Protein AF-A0AAD9G096-F1 (afdb_monomer_lite)

pLDDT: mean 75.43, std 20.78, range [30.42, 97.12]

Secondary structure (DSSP, 8-state):
---HHHHHHHHHHHHHHHHHHHHHHHHHT-------PPP---------------------------------------HHHHHHHHHHHHHHHHHHHHHHHHHHHHHHHHHHHHHHHHHHHHHHHHHHHHHHHHHHHHHHHHHHHHHHHHHHHT-S-HHHHHHHHHHH-TTSS-------SS-TTSHHHHHHHHHHHS-----S--

Foldseek 3Di:
DPDVVVVVVVVVVVVVVVVVVVVVCVVVVPDPDCPPDDDDDDDDDDDDDDDDDDDDDDDDDDDDDDDPPPPPPPPPQDPVNVVVVVVVVVVVVVVVVVVVVVVVVVVVVVVVVVVVVVVVCVVVVVVVVVVVVVVVVVVVVVVVVVVLVVVLVPDPDNVVSLVSCVVPDVVSPDDPDDDPPDDPPDPVNVVVVVVVVPPPPDDPDD

Sequence (206 aa):
MVCERHGDATRRRGELMRERMQVLAVRTGYPEVFSRSRSSRASAVTSTSVVVASEQVGASGSGTSSRDSSYPHHHRRTSEEIAAFSRQCEQRVALAKEKEIQALRRAEALQQERQARSQLAGEAAPAEAVQRLRERREKRRQAAEAELEALVDQQESSLDAMNIARMLSPRFQERLQFAPAVAKYSAEDERVKQLLSTTRIGSYYQ

Structure (m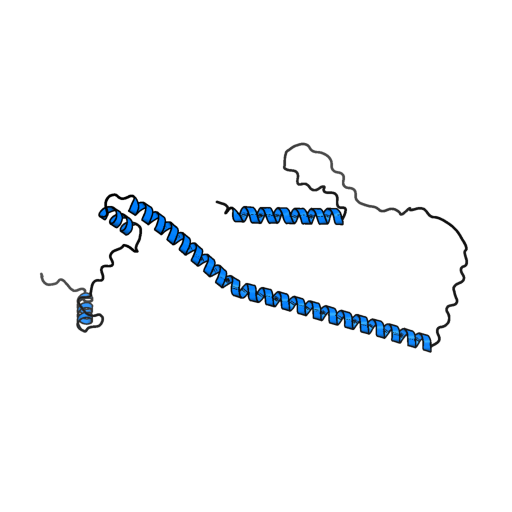mCIF, N/CA/C/O backbone):
data_AF-A0AAD9G096-F1
#
_entry.id   AF-A0AAD9G096-F1
#
loop_
_atom_site.group_PDB
_atom_site.id
_atom_site.type_symbol
_atom_site.label_atom_id
_atom_site.label_alt_id
_atom_site.label_comp_id
_atom_site.label_asym_id
_atom_site.label_entity_id
_atom_site.label_seq_id
_atom_site.pdbx_PDB_ins_code
_atom_site.Cartn_x
_atom_site.Cartn_y
_atom_site.Cartn_z
_atom_site.occupancy
_atom_site.B_iso_or_equiv
_atom_site.auth_seq_id
_atom_site.auth_comp_id
_atom_site.auth_asym_id
_atom_site.auth_atom_id
_atom_site.pdbx_PDB_model_num
ATOM 1 N N . MET A 1 1 ? 4.937 15.692 13.414 1.00 45.28 1 MET A N 1
ATOM 2 C CA . MET A 1 1 ? 6.054 14.771 13.714 1.00 45.28 1 MET A CA 1
ATOM 3 C C . MET A 1 1 ? 6.628 14.255 12.402 1.00 45.28 1 MET A C 1
ATOM 5 O O . MET A 1 1 ? 5.954 13.501 11.708 1.00 45.28 1 MET A O 1
ATOM 9 N N . VAL A 1 2 ? 7.809 14.734 12.005 1.00 45.50 2 VAL A N 1
ATOM 10 C CA . VAL A 1 2 ? 8.512 14.235 10.812 1.00 45.50 2 VAL A CA 1
ATOM 11 C C . VAL A 1 2 ? 9.053 12.853 11.170 1.00 45.50 2 VAL A C 1
ATOM 13 O O . VAL A 1 2 ? 9.809 12.720 12.122 1.00 45.50 2 VAL A O 1
ATOM 16 N N . CYS A 1 3 ? 8.589 11.819 10.471 1.00 49.78 3 CYS A N 1
ATOM 17 C CA . CYS A 1 3 ? 8.980 10.434 10.719 1.00 49.78 3 CYS A CA 1
ATOM 18 C C . CYS A 1 3 ? 10.508 10.318 10.562 1.00 49.78 3 CYS A C 1
ATOM 20 O O . CYS A 1 3 ? 11.014 10.644 9.490 1.00 49.78 3 CYS A O 1
ATOM 22 N N . GLU A 1 4 ? 11.235 9.892 11.600 1.00 59.25 4 GLU A N 1
ATOM 23 C CA . GLU A 1 4 ? 12.712 9.917 11.677 1.00 59.25 4 GLU A CA 1
ATOM 24 C C . GLU A 1 4 ? 13.395 9.299 10.441 1.00 59.25 4 GLU A C 1
ATOM 26 O O . GLU A 1 4 ? 14.354 9.852 9.906 1.00 59.25 4 GLU A O 1
ATOM 31 N N . ARG A 1 5 ? 12.788 8.257 9.856 1.00 62.41 5 ARG A N 1
ATOM 32 C CA . ARG A 1 5 ? 13.266 7.603 8.621 1.00 62.41 5 ARG A CA 1
ATOM 33 C C . ARG A 1 5 ? 13.263 8.508 7.381 1.00 62.41 5 ARG A C 1
ATOM 35 O O . ARG A 1 5 ? 14.048 8.299 6.460 1.00 62.41 5 ARG A O 1
ATOM 42 N N . HIS A 1 6 ? 12.372 9.498 7.323 1.00 68.44 6 HIS A N 1
ATOM 43 C CA . HIS A 1 6 ? 12.320 10.469 6.227 1.00 68.44 6 HIS A CA 1
ATOM 44 C C . HIS A 1 6 ? 13.449 11.504 6.345 1.00 68.44 6 HIS A C 1
ATOM 46 O O . HIS A 1 6 ? 14.005 11.929 5.331 1.00 68.44 6 HIS A O 1
ATOM 52 N N . GLY A 1 7 ? 13.844 11.854 7.575 1.00 76.19 7 GLY A N 1
ATOM 53 C CA . GLY A 1 7 ? 15.007 12.703 7.834 1.00 76.19 7 GLY A CA 1
ATOM 54 C C . GLY A 1 7 ? 16.301 12.056 7.341 1.00 76.19 7 GLY A C 1
ATOM 55 O O . GLY A 1 7 ? 17.070 12.689 6.617 1.00 76.19 7 GLY A O 1
ATOM 56 N N . ASP A 1 8 ? 16.479 10.768 7.628 1.00 76.38 8 ASP A N 1
ATOM 57 C CA . ASP A 1 8 ? 17.669 10.011 7.227 1.00 76.38 8 ASP A CA 1
ATOM 58 C C . ASP A 1 8 ? 17.775 9.831 5.711 1.00 76.38 8 ASP A C 1
ATOM 60 O O . ASP A 1 8 ? 18.844 10.019 5.131 1.00 76.38 8 ASP A O 1
ATOM 64 N N . ALA A 1 9 ? 16.659 9.536 5.036 1.00 78.81 9 ALA A N 1
ATOM 65 C CA . ALA A 1 9 ? 16.632 9.437 3.576 1.00 78.81 9 ALA A CA 1
ATOM 66 C C . ALA A 1 9 ? 16.999 10.771 2.903 1.00 78.81 9 ALA A C 1
ATOM 68 O O . ALA A 1 9 ? 17.713 10.801 1.897 1.00 78.81 9 ALA A O 1
ATOM 69 N N . THR A 1 10 ? 16.550 11.887 3.481 1.00 81.00 10 THR A N 1
ATOM 70 C CA . THR A 1 10 ? 16.840 13.229 2.963 1.00 81.00 10 THR A CA 1
ATOM 71 C C . THR A 1 10 ? 18.303 13.617 3.202 1.00 81.00 10 THR A C 1
ATOM 73 O O . THR A 1 10 ? 18.933 14.188 2.310 1.00 81.00 10 THR A O 1
ATOM 76 N N . ARG A 1 11 ? 18.874 13.244 4.358 1.00 83.56 11 ARG A N 1
ATOM 77 C CA . ARG A 1 11 ? 20.302 13.432 4.672 1.00 83.56 11 ARG A CA 1
ATOM 78 C C . ARG A 1 11 ? 21.205 12.641 3.729 1.00 83.56 11 ARG A C 1
ATOM 80 O O . ARG A 1 11 ? 22.042 13.252 3.069 1.00 83.56 11 ARG A O 1
ATOM 87 N N . ARG A 1 12 ? 20.945 11.340 3.553 1.00 83.56 12 ARG A N 1
ATOM 88 C CA . ARG A 1 12 ? 21.706 10.476 2.628 1.00 83.56 12 ARG A CA 1
ATOM 89 C C . ARG A 1 12 ? 21.668 10.998 1.194 1.00 83.56 12 ARG A C 1
ATOM 91 O O . ARG A 1 12 ? 22.685 11.031 0.512 1.00 83.56 12 ARG A O 1
ATOM 98 N N . ARG A 1 13 ? 20.505 11.473 0.734 1.00 88.50 13 ARG A N 1
ATOM 99 C CA . ARG A 1 13 ? 20.376 12.100 -0.591 1.00 88.50 13 ARG A CA 1
ATOM 100 C C . ARG A 1 13 ? 21.206 13.385 -0.702 1.00 88.50 13 ARG A C 1
ATOM 102 O O . ARG A 1 13 ? 21.807 13.625 -1.744 1.00 88.50 13 ARG A O 1
ATOM 109 N N . GLY A 1 14 ? 21.235 14.208 0.345 1.00 89.50 14 GLY A N 1
ATOM 110 C CA . GLY A 1 14 ? 22.032 15.436 0.383 1.00 89.50 14 GLY A CA 1
ATOM 111 C C . GLY A 1 14 ? 23.543 15.187 0.433 1.00 89.50 14 GLY A C 1
ATOM 112 O O . GLY A 1 14 ? 24.310 15.953 -0.144 1.00 89.50 14 GLY A O 1
ATOM 113 N N . GLU A 1 15 ? 23.984 14.123 1.098 1.00 89.31 15 GLU A N 1
ATOM 114 C CA . GLU A 1 15 ? 25.385 13.676 1.120 1.00 89.31 15 GLU A CA 1
ATOM 115 C C . GLU A 1 15 ? 25.822 13.169 -0.258 1.00 89.31 15 GLU A C 1
ATOM 117 O O . GLU A 1 15 ? 26.776 13.691 -0.827 1.00 89.31 15 GLU A O 1
ATOM 122 N N . LEU A 1 16 ? 25.033 12.287 -0.871 1.00 90.38 16 LEU A N 1
ATOM 123 C CA . LEU A 1 16 ? 25.338 11.693 -2.177 1.00 90.38 16 LEU A CA 1
ATOM 124 C C . LEU A 1 16 ? 25.388 12.741 -3.308 1.00 90.38 16 LEU A C 1
ATOM 126 O O . LEU A 1 16 ? 26.213 12.663 -4.220 1.00 90.38 16 LEU A O 1
ATOM 130 N N . MET A 1 17 ? 24.529 13.765 -3.245 1.00 87.62 17 MET A N 1
ATOM 131 C CA . MET A 1 17 ? 24.570 14.883 -4.198 1.00 87.62 17 MET A CA 1
ATOM 132 C C . MET A 1 17 ? 25.794 15.782 -3.990 1.00 87.62 17 MET A C 1
ATOM 134 O O . MET A 1 17 ? 26.346 16.272 -4.974 1.00 87.62 17 MET A O 1
ATOM 138 N N . ARG A 1 18 ? 26.244 15.974 -2.743 1.00 86.88 18 ARG A N 1
ATOM 139 C CA . ARG A 1 18 ? 27.469 16.732 -2.443 1.00 86.88 18 ARG A CA 1
ATOM 140 C C . ARG A 1 18 ? 28.714 16.006 -2.937 1.00 86.88 18 ARG A C 1
ATOM 142 O O . ARG A 1 18 ? 29.525 16.627 -3.611 1.00 86.88 18 ARG A O 1
ATOM 149 N N . GLU A 1 19 ? 28.819 14.703 -2.699 1.00 86.12 19 GLU A N 1
ATOM 150 C CA . GLU A 1 19 ? 29.931 13.888 -3.205 1.00 86.12 19 GLU A CA 1
ATOM 151 C C . GLU A 1 19 ? 30.003 13.918 -4.736 1.00 86.12 19 GLU A C 1
ATOM 153 O O . GLU A 1 19 ? 31.060 14.170 -5.313 1.00 86.12 19 GLU A O 1
ATOM 158 N N . ARG A 1 20 ? 28.863 13.754 -5.423 1.00 85.81 20 ARG A N 1
ATOM 159 C CA . ARG A 1 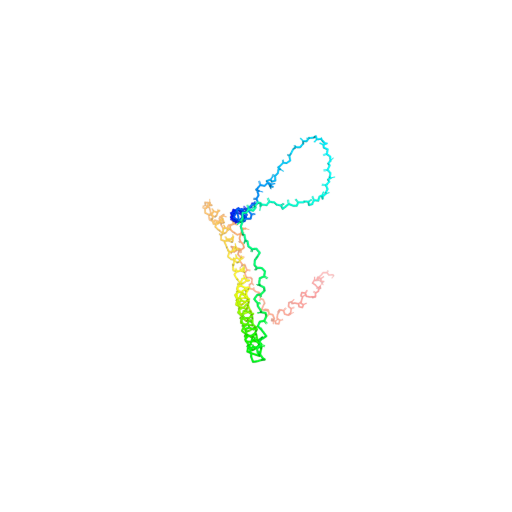20 ? 28.806 13.872 -6.890 1.00 85.81 20 ARG A CA 1
ATOM 160 C C . ARG A 1 20 ? 29.242 15.243 -7.388 1.00 85.81 20 ARG A C 1
ATOM 162 O O . ARG A 1 20 ? 29.937 15.327 -8.396 1.00 85.81 20 ARG A O 1
ATOM 169 N N . MET A 1 21 ? 28.821 16.302 -6.706 1.00 84.69 21 MET A N 1
ATOM 170 C CA . MET A 1 21 ? 29.181 17.667 -7.069 1.00 84.69 21 MET A CA 1
ATOM 171 C C . MET A 1 21 ? 30.679 17.923 -6.871 1.00 84.69 21 MET A C 1
ATOM 173 O O . MET A 1 21 ? 31.295 18.521 -7.744 1.00 84.69 21 MET A O 1
ATOM 177 N N . GLN A 1 22 ? 31.281 17.395 -5.802 1.00 82.06 22 GLN A N 1
ATOM 178 C CA . GLN A 1 22 ? 32.728 17.469 -5.574 1.00 82.06 22 GLN A CA 1
ATOM 179 C C . GLN A 1 22 ? 33.514 16.710 -6.647 1.00 82.06 22 GLN A C 1
ATOM 181 O O . GLN A 1 22 ? 34.467 17.246 -7.205 1.00 82.06 22 GLN A O 1
ATOM 186 N N . VAL A 1 23 ? 33.085 15.497 -7.008 1.00 83.44 23 VAL A N 1
ATOM 187 C CA . VAL A 1 23 ? 33.724 14.714 -8.082 1.00 83.44 23 VAL A CA 1
ATOM 188 C C . VAL A 1 23 ? 33.633 15.437 -9.427 1.00 83.44 23 VAL A C 1
ATOM 190 O O . VAL A 1 23 ? 34.596 15.447 -10.193 1.00 83.44 23 VAL A O 1
ATOM 193 N N . LEU A 1 24 ? 32.491 16.065 -9.717 1.00 80.56 24 LEU A N 1
ATOM 194 C CA . LEU A 1 24 ? 32.326 16.881 -10.917 1.00 80.56 24 LEU A CA 1
ATOM 195 C C . LEU A 1 24 ? 33.231 18.115 -10.883 1.00 80.56 24 LEU A C 1
ATOM 197 O O . LEU A 1 24 ? 33.929 18.345 -11.862 1.00 80.56 24 LEU A O 1
ATOM 201 N N . ALA A 1 25 ? 33.289 18.841 -9.765 1.00 77.69 25 ALA A N 1
ATOM 202 C CA . ALA A 1 25 ? 34.128 20.028 -9.612 1.00 77.69 25 ALA A CA 1
ATOM 203 C C . ALA A 1 25 ? 35.622 19.718 -9.807 1.00 77.69 25 ALA A C 1
ATOM 205 O O . ALA A 1 25 ? 36.300 20.419 -10.558 1.00 77.69 25 ALA A O 1
ATOM 206 N N . VAL A 1 26 ? 36.110 18.618 -9.217 1.00 79.56 26 VAL A N 1
ATOM 207 C CA . VAL A 1 26 ? 37.489 18.132 -9.401 1.00 79.56 26 VAL A CA 1
ATOM 208 C C . VAL A 1 26 ? 37.747 17.751 -10.861 1.00 79.56 26 VAL A C 1
ATOM 210 O O . VAL A 1 26 ? 38.798 18.071 -11.408 1.00 79.56 26 VAL A O 1
ATOM 213 N N . ARG A 1 27 ? 36.781 17.100 -11.522 1.00 78.56 27 ARG A N 1
ATOM 214 C CA . ARG A 1 27 ? 36.917 16.661 -12.918 1.00 78.56 27 ARG A CA 1
ATOM 215 C C . ARG A 1 27 ? 36.866 17.813 -13.923 1.00 78.56 27 ARG A C 1
ATOM 217 O O . ARG A 1 27 ? 37.494 17.716 -14.972 1.00 78.56 27 ARG A O 1
ATOM 224 N N . THR A 1 28 ? 36.100 18.864 -13.644 1.00 77.69 28 THR A N 1
ATOM 225 C CA . THR A 1 28 ? 35.901 19.990 -14.569 1.00 77.69 28 THR A CA 1
ATOM 226 C C . THR A 1 28 ? 36.762 21.207 -14.237 1.00 77.69 28 THR A C 1
ATOM 228 O O . THR A 1 28 ? 36.655 22.208 -14.938 1.00 77.69 28 THR A O 1
ATOM 231 N N . GLY A 1 29 ? 37.584 21.152 -13.180 1.00 65.81 29 GLY A N 1
ATOM 232 C CA . GLY A 1 29 ? 38.449 22.262 -12.761 1.00 65.81 29 GLY A CA 1
ATOM 233 C C . GLY A 1 29 ? 37.681 23.526 -12.357 1.00 65.81 29 GLY A C 1
ATOM 234 O O . GLY A 1 29 ? 38.220 24.625 -12.451 1.00 65.81 29 GLY A O 1
ATOM 235 N N . TYR A 1 30 ? 36.413 23.388 -11.952 1.00 59.06 30 TYR A N 1
ATOM 236 C CA . TYR A 1 30 ? 35.565 24.524 -11.586 1.00 59.06 30 TYR A CA 1
ATOM 237 C C . TYR A 1 30 ? 35.864 24.938 -10.137 1.00 59.06 30 TYR A C 1
ATOM 239 O O . TYR A 1 30 ? 35.715 24.102 -9.243 1.00 59.06 30 TYR A O 1
ATOM 247 N N . PRO A 1 31 ? 36.255 26.194 -9.860 1.00 57.53 31 PRO A N 1
ATOM 248 C CA . PRO A 1 31 ? 36.458 26.643 -8.490 1.00 57.53 31 PRO A CA 1
ATOM 249 C C . PRO A 1 31 ? 35.106 26.739 -7.764 1.00 57.53 31 PRO A C 1
ATOM 251 O O . PRO A 1 31 ? 34.150 27.325 -8.278 1.00 57.53 31 PRO A O 1
ATOM 254 N N . GLU A 1 32 ? 35.022 26.150 -6.566 1.00 57.38 32 GLU A N 1
ATOM 255 C CA . GLU A 1 32 ? 33.897 26.317 -5.639 1.00 57.38 32 GLU A CA 1
ATOM 256 C C . GLU A 1 32 ? 33.767 27.795 -5.243 1.00 57.38 32 GLU A C 1
ATOM 258 O O . GLU A 1 32 ? 34.366 28.255 -4.275 1.00 57.38 32 GLU A O 1
ATOM 263 N N . VAL A 1 33 ? 32.983 28.570 -5.990 1.00 46.47 33 VAL A N 1
ATOM 264 C CA . VAL A 1 33 ? 32.656 29.948 -5.596 1.00 46.47 33 VAL A CA 1
ATOM 265 C C . VAL A 1 33 ? 31.179 30.249 -5.803 1.00 46.47 33 VAL A C 1
ATOM 267 O O . VAL A 1 33 ? 30.817 31.294 -6.314 1.00 46.47 33 VAL A O 1
ATOM 270 N N . PHE A 1 34 ? 30.294 29.341 -5.390 1.00 46.78 34 PHE A N 1
ATOM 271 C CA . PHE A 1 34 ? 28.887 29.687 -5.148 1.00 46.78 34 PHE A CA 1
ATOM 272 C C . PHE A 1 34 ? 28.349 28.970 -3.909 1.00 46.78 34 PHE A C 1
ATOM 274 O O . PHE A 1 34 ? 27.281 28.355 -3.905 1.00 46.78 34 PHE A O 1
ATOM 281 N N . SER A 1 35 ? 29.089 29.091 -2.810 1.00 44.53 35 SER A N 1
ATOM 282 C CA . SER A 1 35 ? 28.543 28.908 -1.469 1.00 44.53 35 SER A CA 1
ATOM 283 C C . SER A 1 35 ? 27.512 30.012 -1.232 1.00 44.53 35 SER A C 1
ATOM 285 O O . SER A 1 35 ? 27.854 31.187 -1.137 1.00 44.53 35 SER A O 1
ATOM 287 N N . ARG A 1 36 ? 26.227 29.647 -1.190 1.00 42.53 36 ARG A N 1
ATOM 288 C CA . ARG A 1 36 ? 25.111 30.552 -0.879 1.00 42.53 36 ARG A CA 1
ATOM 289 C C . ARG A 1 36 ? 25.383 31.338 0.412 1.00 42.53 36 ARG A C 1
ATOM 291 O O . ARG A 1 36 ? 25.314 30.770 1.501 1.00 42.53 36 ARG A O 1
ATOM 298 N N . SER A 1 37 ? 25.594 32.646 0.294 1.00 37.53 37 SER A N 1
ATOM 299 C CA . SER A 1 37 ? 25.584 33.570 1.430 1.00 37.53 37 SER A CA 1
ATOM 300 C C . SER A 1 37 ? 24.176 33.687 2.019 1.00 37.53 37 SER A C 1
ATOM 302 O O . SER A 1 37 ? 23.210 34.015 1.327 1.00 37.53 37 SER A O 1
ATOM 304 N N . ARG A 1 38 ? 24.064 33.424 3.325 1.00 43.97 38 ARG A N 1
ATOM 305 C CA . ARG A 1 38 ? 22.932 33.847 4.160 1.00 43.97 38 ARG A CA 1
ATOM 306 C C . ARG A 1 38 ? 22.938 35.379 4.280 1.00 43.97 38 ARG A C 1
ATOM 308 O O . ARG A 1 38 ? 23.989 35.991 4.406 1.00 43.97 38 ARG A O 1
ATOM 315 N N . SER A 1 39 ? 21.743 35.960 4.240 1.00 43.91 39 SER A N 1
ATOM 316 C CA . SER A 1 39 ? 21.435 37.395 4.297 1.00 43.91 39 SER A CA 1
ATOM 317 C C . SER A 1 39 ? 21.952 38.121 5.552 1.00 43.91 39 SER A C 1
ATOM 319 O O . SER A 1 39 ? 21.634 37.691 6.659 1.00 43.91 39 SER A O 1
ATOM 321 N N . SER A 1 40 ? 22.617 39.275 5.366 1.00 38.06 40 SER A N 1
ATOM 322 C CA . SER A 1 40 ? 22.453 40.480 6.205 1.00 38.06 40 SER A CA 1
ATOM 323 C C . SER A 1 40 ? 23.082 41.740 5.568 1.00 38.06 40 SER A C 1
ATOM 325 O O . SER A 1 40 ? 24.296 41.861 5.494 1.00 38.06 40 SER A O 1
ATOM 327 N N . ARG A 1 41 ? 22.211 42.665 5.134 1.00 39.88 41 ARG A N 1
ATOM 328 C CA . ARG A 1 41 ? 22.241 44.141 5.280 1.00 39.88 41 ARG A CA 1
ATOM 329 C C . ARG A 1 41 ? 23.574 44.920 5.099 1.00 39.88 41 ARG A C 1
ATOM 331 O O . ARG A 1 41 ? 24.435 44.867 5.963 1.00 39.88 41 ARG A O 1
ATOM 338 N N . ALA A 1 42 ? 23.558 45.811 4.093 1.00 35.38 42 ALA A N 1
ATOM 339 C CA . ALA A 1 42 ? 24.062 47.202 4.060 1.00 35.38 42 ALA A CA 1
ATOM 340 C C . ALA A 1 42 ? 25.092 47.564 2.963 1.00 35.38 42 ALA A C 1
ATOM 342 O O . ALA A 1 42 ? 26.156 46.971 2.846 1.00 35.38 42 ALA A O 1
ATOM 343 N N . SER A 1 43 ? 24.741 48.666 2.290 1.00 33.50 43 SER A N 1
ATOM 344 C CA . SER A 1 43 ? 25.559 49.625 1.537 1.00 33.50 43 SER A CA 1
ATOM 345 C C . SER A 1 43 ? 25.833 49.372 0.053 1.00 33.50 43 SER A C 1
ATOM 347 O O . SER A 1 43 ? 26.189 48.294 -0.401 1.00 33.50 43 SER A O 1
ATOM 349 N N . ALA A 1 44 ? 25.554 50.445 -0.682 1.00 37.66 44 ALA A N 1
ATOM 350 C CA . ALA A 1 44 ? 25.393 50.566 -2.114 1.00 37.66 44 ALA A CA 1
ATOM 351 C C . ALA A 1 44 ? 26.709 50.871 -2.853 1.00 37.66 44 ALA A C 1
ATOM 353 O O . ALA A 1 44 ? 27.714 51.194 -2.224 1.00 37.66 44 ALA A O 1
ATOM 354 N N . VAL A 1 45 ? 26.577 50.933 -4.190 1.00 36.53 45 VAL A N 1
ATOM 355 C CA . VAL A 1 45 ? 27.478 51.576 -5.176 1.00 36.53 45 VAL A CA 1
ATOM 356 C C . VAL A 1 45 ? 28.653 50.657 -5.586 1.00 36.53 45 VAL A C 1
ATOM 358 O O . VAL A 1 45 ? 29.346 50.130 -4.734 1.00 36.53 45 VAL A O 1
ATOM 361 N N . THR A 1 46 ? 28.921 50.311 -6.852 1.00 33.88 46 THR A N 1
ATOM 362 C CA . THR A 1 46 ? 28.644 50.951 -8.152 1.00 33.88 46 THR A CA 1
ATOM 363 C C . THR A 1 46 ? 28.583 49.894 -9.261 1.00 33.88 46 THR A C 1
ATOM 365 O O . THR A 1 46 ? 29.310 48.904 -9.234 1.00 33.88 46 THR A O 1
ATOM 368 N N . SER A 1 47 ? 27.760 50.163 -10.268 1.00 42.91 47 SER A N 1
ATOM 369 C CA . SER A 1 47 ? 27.682 49.472 -11.554 1.00 42.91 47 SER A CA 1
ATOM 370 C C . SER A 1 47 ? 28.900 49.759 -12.437 1.00 42.91 47 SER A C 1
ATOM 372 O O . SER A 1 47 ? 29.238 50.925 -12.599 1.00 42.91 47 SER A O 1
ATOM 374 N N . THR A 1 48 ? 29.438 48.749 -13.125 1.00 33.88 48 THR A N 1
ATOM 375 C CA . THR A 1 48 ? 29.986 48.896 -14.487 1.00 33.88 48 THR A CA 1
ATOM 376 C C . THR A 1 48 ? 29.893 47.566 -15.236 1.00 33.88 48 THR A C 1
ATOM 378 O O . THR A 1 48 ? 30.517 46.567 -14.894 1.00 33.88 48 THR A O 1
ATOM 381 N N . SER A 1 49 ? 29.069 47.559 -16.279 1.00 42.72 49 SER A N 1
ATOM 382 C CA . SER A 1 49 ? 29.035 46.546 -17.328 1.00 42.72 49 SER A CA 1
ATOM 383 C C . SER A 1 49 ? 29.943 46.991 -18.470 1.00 42.72 49 SER A C 1
ATOM 385 O O . SER A 1 49 ? 29.716 48.079 -18.996 1.00 42.72 49 SER A O 1
ATOM 387 N N . VAL A 1 50 ? 30.882 46.156 -18.916 1.00 33.28 50 VAL A N 1
ATOM 388 C CA . VAL A 1 50 ? 31.401 46.219 -20.291 1.00 33.28 50 VAL A CA 1
ATOM 389 C C . VAL A 1 50 ? 31.743 44.805 -20.761 1.00 33.28 50 VAL A C 1
ATOM 391 O O . VAL A 1 50 ? 32.313 44.006 -20.022 1.00 33.28 50 VAL A O 1
ATOM 394 N N . VAL A 1 51 ? 31.323 44.505 -21.985 1.00 35.78 51 VAL A N 1
ATOM 395 C CA . VAL A 1 51 ? 31.456 43.237 -22.707 1.00 35.78 51 VAL A CA 1
ATOM 396 C C . VAL A 1 51 ? 32.519 43.412 -23.808 1.00 35.78 51 VAL A C 1
ATOM 398 O O . VAL A 1 51 ? 32.625 44.509 -24.349 1.00 35.78 51 VAL A O 1
ATOM 401 N N . VAL A 1 52 ? 33.150 42.299 -24.227 1.00 32.12 52 VAL A N 1
ATOM 402 C CA . VAL A 1 52 ? 33.908 42.083 -25.495 1.00 32.12 52 VAL A CA 1
ATOM 403 C C . VAL A 1 52 ? 35.311 42.745 -25.482 1.00 32.12 52 VAL A C 1
ATOM 405 O O . VAL A 1 52 ? 35.465 43.817 -24.926 1.00 32.12 52 VAL A O 1
ATOM 408 N N . ALA A 1 53 ? 36.422 42.194 -25.988 1.00 31.50 53 ALA A N 1
ATOM 409 C CA . 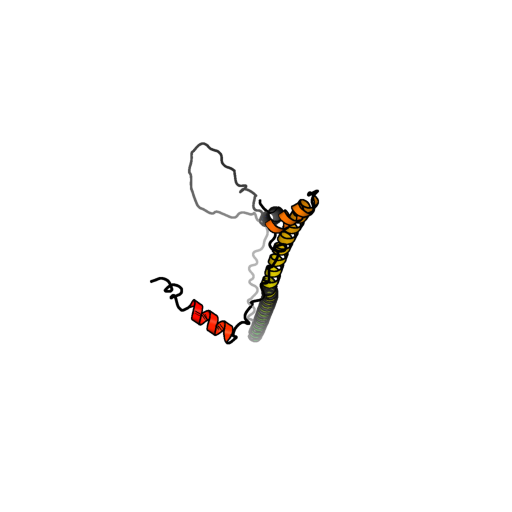ALA A 1 53 ? 36.686 41.258 -27.082 1.00 31.50 53 ALA A CA 1
ATOM 410 C C . ALA A 1 53 ? 38.025 40.506 -26.893 1.00 31.50 53 ALA A C 1
ATOM 412 O O . ALA A 1 53 ? 38.861 40.909 -26.092 1.00 31.50 53 ALA A O 1
ATOM 413 N N . SER A 1 54 ? 38.189 39.453 -27.699 1.00 39.69 54 SER A N 1
ATOM 414 C CA . SER A 1 54 ? 39.398 38.729 -28.126 1.00 39.69 54 SER A CA 1
ATOM 415 C C . SER A 1 54 ? 40.758 39.432 -28.000 1.00 39.69 54 SER A C 1
ATOM 417 O O . SER A 1 54 ? 40.846 40.607 -28.316 1.00 39.69 54 SER A O 1
ATOM 419 N N . GLU A 1 55 ? 41.829 38.657 -27.759 1.00 30.42 55 GLU A N 1
ATOM 420 C CA . GLU A 1 55 ? 42.989 38.540 -28.671 1.00 30.42 55 GLU A CA 1
ATOM 421 C C . GLU A 1 55 ? 44.024 37.481 -28.211 1.00 30.42 55 GLU A C 1
ATOM 423 O O . GLU A 1 55 ? 44.368 37.399 -27.039 1.00 30.42 55 GLU A O 1
ATOM 428 N N . GLN A 1 56 ? 44.475 36.680 -29.194 1.00 36.88 56 GLN A N 1
ATOM 429 C CA . GLN A 1 56 ? 45.833 36.142 -29.445 1.00 36.88 56 GLN A CA 1
ATOM 430 C C . GLN A 1 56 ? 46.551 35.376 -28.308 1.00 36.88 56 GLN A C 1
ATOM 432 O O . GLN A 1 56 ? 46.911 35.915 -27.273 1.00 36.88 56 GLN A O 1
ATOM 437 N N . VAL A 1 57 ? 46.712 34.049 -28.402 1.00 37.97 57 VAL A N 1
ATOM 438 C CA . VAL A 1 57 ? 47.763 33.316 -29.155 1.00 37.97 57 VAL A CA 1
ATOM 439 C C . VAL A 1 57 ? 49.180 33.831 -28.880 1.00 37.97 57 VAL A C 1
ATOM 441 O O . VAL A 1 57 ? 49.568 34.891 -29.352 1.00 37.97 57 VAL A O 1
ATOM 444 N N . GLY A 1 58 ? 49.986 32.995 -28.220 1.00 31.25 58 GLY A N 1
ATOM 445 C CA . GLY A 1 58 ? 51.434 33.166 -28.152 1.00 31.25 58 GLY A CA 1
ATOM 446 C C . GLY A 1 58 ? 52.112 32.132 -27.258 1.00 31.25 58 GLY A C 1
ATOM 447 O O . GLY A 1 58 ? 52.348 32.393 -26.086 1.00 31.25 58 GLY A O 1
ATOM 448 N N . ALA A 1 59 ? 52.461 30.969 -27.811 1.00 36.00 59 ALA A N 1
ATOM 449 C CA . ALA A 1 59 ? 53.461 30.082 -27.220 1.00 36.00 59 ALA A CA 1
ATOM 450 C C . ALA A 1 59 ? 54.523 29.760 -28.280 1.00 36.00 59 ALA A C 1
ATOM 452 O O . ALA A 1 59 ? 54.341 28.900 -29.138 1.00 36.00 59 ALA A O 1
ATOM 453 N N . SER A 1 60 ? 55.569 30.586 -28.228 1.00 38.25 60 SER A N 1
ATOM 454 C CA . SER A 1 60 ? 56.994 30.323 -28.476 1.00 38.25 60 SER A CA 1
ATOM 455 C C . SER A 1 60 ? 57.397 29.076 -29.267 1.00 38.25 60 SER A C 1
ATOM 457 O O . SER A 1 60 ? 57.150 27.940 -28.865 1.00 38.25 60 SER A O 1
ATOM 459 N N . GLY A 1 61 ? 58.150 29.333 -30.337 1.00 39.66 61 GLY A N 1
ATOM 460 C CA . GLY A 1 61 ? 58.776 28.330 -31.179 1.00 39.66 61 GLY A CA 1
ATOM 461 C C . GLY A 1 61 ? 60.118 27.779 -30.691 1.00 39.66 61 GLY A C 1
ATOM 462 O O . GLY A 1 61 ? 60.774 28.285 -29.785 1.00 39.66 61 GLY A O 1
ATOM 463 N N . SER A 1 62 ? 60.499 26.726 -31.398 1.00 37.19 62 SER A N 1
ATOM 464 C CA . SER A 1 62 ? 61.811 26.104 -31.574 1.00 37.19 62 SER A CA 1
ATOM 465 C C . SER A 1 62 ? 61.579 25.229 -32.811 1.00 37.19 62 SER A C 1
ATOM 467 O O . SER A 1 62 ? 60.645 24.438 -32.810 1.00 37.19 62 SER A O 1
ATOM 469 N N . GLY A 1 63 ? 62.209 25.374 -33.967 1.00 39.78 63 GLY A N 1
ATOM 470 C CA . GLY A 1 63 ? 63.538 25.842 -34.308 1.00 39.78 63 GLY A CA 1
ATOM 471 C C . GLY A 1 63 ? 64.028 24.849 -35.366 1.00 39.78 63 GLY A C 1
ATOM 472 O O . GLY A 1 63 ? 63.894 23.646 -35.159 1.00 39.78 63 GLY A O 1
ATOM 473 N N . THR A 1 64 ? 64.599 25.355 -36.466 1.00 36.72 64 THR A N 1
ATOM 474 C CA . THR A 1 64 ? 65.211 24.597 -37.588 1.00 36.72 64 THR A CA 1
ATOM 475 C C . THR A 1 64 ? 64.214 23.870 -38.504 1.00 36.72 64 THR A C 1
ATOM 477 O O . THR A 1 64 ? 63.170 23.422 -38.060 1.00 36.72 64 THR A O 1
ATOM 480 N N . SER A 1 65 ? 64.420 23.666 -39.796 1.00 42.41 65 SER A N 1
ATOM 481 C CA . SER A 1 65 ? 65.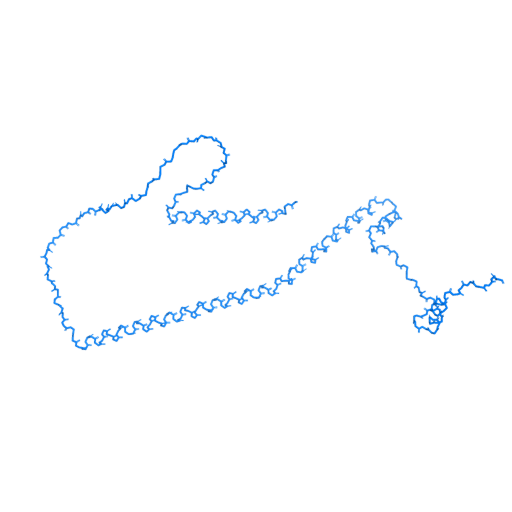257 24.223 -40.860 1.00 42.41 65 SER A CA 1
ATOM 482 C C . SER A 1 65 ? 64.773 23.508 -42.139 1.00 42.41 65 SER A C 1
ATOM 484 O O . SER A 1 65 ? 64.055 22.514 -42.077 1.00 42.41 65 SER A O 1
ATOM 486 N N . SER A 1 66 ? 65.187 23.999 -43.300 1.00 41.69 66 SER A N 1
ATOM 487 C CA . SER A 1 66 ? 64.951 23.403 -44.620 1.00 41.69 66 SER A CA 1
ATOM 488 C C . SER A 1 66 ? 63.541 23.542 -45.201 1.00 41.69 66 SER A C 1
ATOM 490 O O . SER A 1 66 ? 62.640 22.718 -45.051 1.00 41.69 66 SER A O 1
ATOM 492 N N . ARG A 1 67 ? 63.409 24.608 -45.992 1.00 52.94 67 ARG A N 1
ATOM 493 C CA . ARG A 1 67 ? 62.601 24.600 -47.206 1.00 52.94 67 ARG A CA 1
ATOM 494 C C . ARG A 1 67 ? 63.151 23.525 -48.148 1.00 52.94 67 ARG A C 1
ATOM 496 O O . ARG A 1 67 ? 63.977 23.837 -48.991 1.00 52.94 67 ARG A O 1
ATOM 503 N N . ASP A 1 68 ? 62.609 22.321 -48.058 1.00 45.06 68 ASP A N 1
ATOM 504 C CA . ASP A 1 68 ? 62.529 21.408 -49.194 1.00 45.06 68 ASP A CA 1
ATOM 505 C C . ASP A 1 68 ? 61.053 21.198 -49.511 1.00 45.06 68 ASP A C 1
ATOM 507 O O . ASP A 1 68 ? 60.420 20.207 -49.158 1.00 45.06 68 ASP A O 1
ATOM 511 N N . SER A 1 69 ? 60.486 22.198 -50.187 1.00 50.25 69 SER A N 1
ATOM 512 C CA . SER A 1 69 ? 59.205 22.090 -50.880 1.00 50.25 69 SER A CA 1
ATOM 513 C C . SER A 1 69 ? 59.384 21.208 -52.120 1.00 50.25 69 SER A C 1
ATOM 515 O O . SER A 1 69 ? 59.220 21.663 -53.250 1.00 50.25 69 SER A O 1
ATOM 517 N N . SER A 1 70 ? 59.736 19.940 -51.917 1.00 49.88 70 SER A N 1
ATOM 518 C CA . SER A 1 70 ? 59.485 18.909 -52.913 1.00 49.88 70 SER A CA 1
ATOM 519 C C . SER A 1 70 ? 58.093 18.368 -52.614 1.00 49.88 70 SER A C 1
ATOM 521 O O . SER A 1 70 ? 57.879 17.622 -51.664 1.00 49.88 70 SER A O 1
ATOM 523 N N . TYR A 1 71 ? 57.100 18.814 -53.385 1.00 49.81 71 TYR A N 1
ATOM 524 C CA . TYR A 1 71 ? 55.853 18.063 -53.471 1.00 49.81 71 TYR A CA 1
ATOM 525 C C . TYR A 1 71 ? 56.257 16.653 -53.911 1.00 49.81 71 TYR A C 1
ATOM 527 O O . TYR A 1 71 ? 56.780 16.529 -55.025 1.00 49.81 71 TYR A O 1
ATOM 535 N N . PRO A 1 72 ? 56.074 15.597 -53.093 1.00 57.56 72 PRO A N 1
ATOM 536 C CA . PRO A 1 72 ? 56.206 14.259 -53.625 1.00 57.56 72 PRO A CA 1
ATOM 537 C C . PRO A 1 72 ? 55.164 14.199 -54.728 1.00 57.56 72 PRO A C 1
ATOM 539 O O . PRO A 1 72 ? 53.988 14.493 -54.493 1.00 57.56 72 PRO A O 1
ATOM 542 N N . HIS A 1 73 ? 55.646 13.960 -55.946 1.00 50.97 73 HIS A N 1
ATOM 543 C CA . HIS A 1 73 ? 54.845 13.806 -57.141 1.00 50.97 73 HIS A CA 1
ATOM 544 C C . HIS A 1 73 ? 53.485 13.221 -56.773 1.00 50.97 73 HIS A C 1
ATOM 546 O O . HIS A 1 73 ? 53.417 12.171 -56.131 1.00 50.97 73 HIS A O 1
ATOM 552 N N . HIS A 1 74 ? 52.402 13.893 -57.163 1.00 51.69 74 HIS A N 1
ATOM 553 C CA . HIS A 1 74 ? 51.121 13.221 -57.278 1.00 51.69 74 HIS A CA 1
ATOM 554 C C . HIS A 1 74 ? 51.352 12.060 -58.247 1.00 51.69 74 HIS A C 1
ATOM 556 O O . HIS A 1 74 ? 51.262 12.239 -59.461 1.00 51.69 74 HIS A O 1
ATOM 562 N N . HIS A 1 75 ? 51.737 10.890 -57.728 1.00 58.59 75 HIS A N 1
ATOM 563 C CA . HIS A 1 75 ? 51.717 9.661 -58.489 1.00 58.59 75 HIS A CA 1
ATOM 564 C C . HIS A 1 75 ? 50.298 9.591 -59.024 1.00 58.59 75 HIS A C 1
ATOM 566 O O . HIS A 1 75 ? 49.335 9.543 -58.250 1.00 58.59 75 HIS A O 1
ATOM 572 N N . ARG A 1 76 ? 50.162 9.722 -60.349 1.00 60.88 76 ARG A N 1
ATOM 573 C CA . ARG A 1 76 ? 48.901 9.464 -61.027 1.00 60.88 76 ARG A CA 1
ATOM 574 C C . ARG A 1 76 ? 48.573 8.025 -60.686 1.00 60.88 76 ARG A C 1
ATOM 576 O O . ARG A 1 76 ? 49.163 7.115 -61.259 1.00 60.88 76 ARG A O 1
ATOM 583 N N . ARG A 1 77 ? 47.700 7.856 -59.694 1.00 65.25 77 ARG A N 1
ATOM 584 C CA . ARG A 1 77 ? 47.187 6.552 -59.308 1.00 65.25 77 ARG A CA 1
ATOM 585 C C . ARG A 1 77 ? 46.657 5.909 -60.572 1.00 65.25 77 ARG A C 1
ATOM 587 O O . ARG A 1 77 ? 45.930 6.556 -61.334 1.00 65.25 77 ARG A O 1
ATOM 594 N N . THR A 1 78 ? 47.071 4.679 -60.818 1.00 78.12 78 THR A N 1
ATOM 595 C CA . THR A 1 78 ? 46.537 3.921 -61.944 1.00 78.12 78 THR A CA 1
ATOM 596 C C . THR A 1 78 ? 45.019 3.799 -61.768 1.00 78.12 78 THR A C 1
ATOM 598 O O . THR A 1 78 ? 44.495 3.861 -60.650 1.00 78.12 78 THR A O 1
ATOM 601 N N . SER A 1 79 ? 44.271 3.679 -62.866 1.00 78.50 79 SER A N 1
ATOM 602 C CA . SER A 1 79 ? 42.810 3.510 -62.804 1.00 78.50 79 SER A CA 1
ATOM 603 C C . SER A 1 79 ? 42.409 2.338 -61.895 1.00 78.50 79 SER A C 1
ATOM 605 O O . SER A 1 79 ? 41.397 2.407 -61.197 1.00 78.50 79 SER A O 1
ATOM 607 N N . GLU A 1 80 ? 43.247 1.304 -61.847 1.00 82.38 80 GLU A N 1
ATOM 608 C CA . GLU A 1 80 ? 43.100 0.129 -60.989 1.00 82.38 80 GLU A CA 1
ATOM 609 C C . GLU A 1 80 ? 43.295 0.448 -59.496 1.00 82.38 80 GLU A C 1
ATOM 611 O O . GLU A 1 80 ? 42.490 0.017 -58.671 1.00 82.38 80 GLU A O 1
ATOM 616 N N . GLU A 1 81 ? 44.284 1.268 -59.126 1.00 83.69 81 GLU A N 1
ATOM 617 C CA . GLU A 1 81 ? 44.490 1.719 -57.739 1.00 83.69 81 GLU A CA 1
ATOM 618 C C . GLU A 1 81 ? 43.340 2.595 -57.228 1.00 83.69 81 GLU A C 1
ATOM 620 O O . GLU A 1 81 ? 42.953 2.506 -56.059 1.00 83.69 81 GLU A O 1
ATOM 625 N N . ILE A 1 82 ? 42.764 3.432 -58.097 1.00 83.38 82 ILE A N 1
ATOM 626 C CA . ILE A 1 82 ? 41.600 4.263 -57.757 1.00 83.38 82 ILE A CA 1
ATOM 627 C C . ILE A 1 82 ? 40.380 3.372 -57.491 1.00 83.38 82 ILE A C 1
ATOM 629 O O . ILE A 1 82 ? 39.687 3.572 -56.491 1.00 83.38 82 ILE A O 1
ATOM 633 N N . ALA A 1 83 ? 40.153 2.358 -58.331 1.00 86.81 83 ALA A N 1
ATOM 634 C CA . ALA A 1 83 ? 39.072 1.391 -58.151 1.00 86.81 83 ALA A CA 1
ATOM 635 C C . ALA A 1 83 ? 39.275 0.495 -56.912 1.00 86.81 83 ALA A C 1
ATOM 637 O O . ALA A 1 83 ? 38.318 0.156 -56.216 1.00 86.81 83 ALA A O 1
ATOM 638 N N . ALA A 1 84 ? 40.514 0.119 -56.590 1.00 87.88 84 ALA A N 1
ATOM 639 C CA . ALA A 1 84 ? 40.817 -0.623 -55.368 1.00 87.88 84 ALA A CA 1
ATOM 640 C C . ALA A 1 84 ? 40.557 0.228 -54.113 1.00 87.88 84 ALA A C 1
ATOM 642 O O . ALA A 1 84 ? 39.950 -0.245 -53.148 1.00 87.88 84 ALA A O 1
ATOM 643 N N . PHE A 1 85 ? 40.950 1.504 -54.138 1.00 87.94 85 PHE A N 1
ATOM 644 C CA . PHE A 1 85 ? 40.706 2.437 -53.040 1.00 87.94 85 PHE A CA 1
ATOM 645 C C . PHE A 1 85 ? 39.213 2.742 -52.847 1.00 87.94 85 PHE A C 1
ATOM 647 O O . PHE A 1 85 ? 38.758 2.845 -51.704 1.00 87.94 85 PHE A O 1
ATOM 654 N N . SER A 1 86 ? 38.434 2.851 -53.930 1.00 89.75 86 SER A N 1
ATOM 655 C CA . SER A 1 86 ? 36.981 3.039 -53.835 1.00 89.75 86 SER A CA 1
ATOM 656 C C . SER A 1 86 ? 36.309 1.825 -53.189 1.00 89.75 86 SER A C 1
ATOM 658 O O . SER A 1 86 ? 35.563 1.997 -52.227 1.00 89.75 86 SER A O 1
ATOM 660 N N . ARG A 1 87 ? 36.675 0.601 -53.596 1.00 92.38 87 ARG A N 1
ATOM 661 C CA . ARG A 1 87 ? 36.182 -0.643 -52.974 1.00 92.38 87 ARG A CA 1
ATOM 662 C C . ARG A 1 87 ? 36.541 -0.733 -51.490 1.00 92.38 87 ARG A C 1
ATOM 664 O O . ARG A 1 87 ? 35.702 -1.103 -50.674 1.00 92.38 87 ARG A O 1
ATOM 671 N N . GLN A 1 88 ? 37.764 -0.359 -51.110 1.00 93.06 88 GLN A N 1
ATOM 672 C CA . GLN A 1 88 ? 38.162 -0.309 -49.697 1.00 93.06 88 GLN A CA 1
ATOM 673 C C . GLN A 1 88 ? 37.361 0.738 -48.911 1.00 93.06 88 GLN A C 1
ATOM 675 O O . GLN A 1 88 ? 36.961 0.492 -47.772 1.00 93.06 88 GLN A O 1
ATOM 680 N N . CYS A 1 89 ? 37.092 1.907 -49.499 1.00 93.50 89 CYS A N 1
ATOM 681 C CA . CYS A 1 89 ? 36.221 2.908 -48.885 1.00 93.50 89 CYS A CA 1
ATOM 682 C C . CYS A 1 89 ? 34.799 2.374 -48.680 1.00 93.50 89 CYS A C 1
ATOM 684 O O . CYS A 1 89 ? 34.270 2.495 -47.576 1.00 93.50 89 CYS A O 1
ATOM 686 N N . GLU A 1 90 ? 34.217 1.739 -49.696 1.00 94.19 90 GLU A N 1
ATOM 687 C CA . GLU A 1 90 ? 32.885 1.127 -49.636 1.00 94.19 90 GLU A CA 1
ATOM 688 C C . GLU A 1 90 ? 32.801 0.047 -48.553 1.00 94.19 90 GLU A C 1
ATOM 690 O O . GLU A 1 90 ? 31.871 0.058 -47.747 1.00 94.19 90 GLU A O 1
ATOM 695 N N . GLN A 1 91 ? 33.811 -0.822 -48.450 1.00 94.94 91 GLN A N 1
ATOM 696 C CA . GLN A 1 91 ? 33.893 -1.841 -47.398 1.00 94.94 91 GLN A CA 1
ATOM 697 C C . GLN A 1 91 ? 33.953 -1.225 -45.995 1.00 94.94 91 GLN A C 1
ATOM 699 O O . GLN A 1 91 ? 33.251 -1.676 -45.091 1.00 94.94 91 GLN A O 1
ATOM 704 N N . ARG A 1 92 ? 34.738 -0.158 -45.792 1.00 95.12 92 ARG A N 1
ATOM 705 C CA . ARG A 1 92 ? 34.781 0.539 -44.492 1.00 95.12 92 ARG A CA 1
ATOM 706 C C . ARG A 1 92 ? 33.437 1.163 -44.133 1.00 95.12 92 ARG A C 1
ATOM 708 O O . ARG A 1 92 ? 33.032 1.090 -42.976 1.00 95.12 92 ARG A O 1
ATOM 715 N N . VAL A 1 93 ? 32.749 1.755 -45.109 1.00 96.12 93 VAL A N 1
ATOM 716 C CA . VAL A 1 93 ? 31.414 2.334 -44.906 1.00 96.12 93 VAL A CA 1
ATOM 717 C C . VAL A 1 93 ? 30.395 1.242 -44.581 1.00 96.12 93 VAL A C 1
ATOM 719 O O . VAL A 1 93 ? 29.601 1.424 -43.662 1.00 96.12 93 VAL A O 1
ATOM 722 N N . ALA A 1 94 ? 30.436 0.100 -45.271 1.00 95.69 94 ALA A N 1
ATOM 723 C CA . ALA A 1 94 ? 29.567 -1.039 -44.982 1.00 95.69 94 ALA A CA 1
ATOM 724 C C . ALA A 1 94 ? 29.771 -1.554 -43.547 1.00 95.69 94 ALA A C 1
ATOM 726 O O . ALA A 1 94 ? 28.809 -1.650 -42.788 1.00 95.69 94 ALA A O 1
ATOM 727 N N . LEU A 1 95 ? 31.024 -1.757 -43.125 1.00 96.00 95 LEU A N 1
ATOM 728 C CA . LEU A 1 95 ? 31.346 -2.184 -41.759 1.00 96.00 95 LEU A CA 1
ATOM 729 C C . LEU A 1 95 ? 30.932 -1.153 -40.700 1.00 96.00 95 LEU A C 1
ATOM 731 O O . LEU A 1 95 ? 30.502 -1.527 -39.609 1.00 96.00 95 LEU A O 1
ATOM 735 N N . ALA A 1 96 ? 31.067 0.144 -40.989 1.00 95.50 96 ALA A N 1
ATOM 736 C CA . ALA A 1 96 ? 30.614 1.198 -40.084 1.00 95.50 96 ALA A CA 1
ATOM 737 C C . ALA A 1 96 ? 29.086 1.168 -39.916 1.00 95.50 96 ALA A C 1
ATOM 739 O O . ALA A 1 96 ? 28.601 1.179 -38.785 1.00 95.50 96 ALA A O 1
ATOM 740 N N . LYS A 1 97 ? 28.345 1.031 -41.023 1.00 96.62 97 LYS A N 1
ATOM 741 C CA . LYS A 1 97 ? 26.880 0.902 -41.014 1.00 96.62 97 LYS A CA 1
ATOM 742 C C . LYS A 1 97 ? 26.420 -0.344 -40.263 1.00 96.62 97 LYS A C 1
ATOM 744 O O . LYS A 1 97 ? 25.499 -0.269 -39.459 1.00 96.62 97 LYS A O 1
ATOM 749 N N . GLU A 1 98 ? 27.073 -1.485 -40.465 1.00 96.38 98 GLU A N 1
ATOM 750 C CA . GLU A 1 98 ? 26.749 -2.715 -39.733 1.00 96.38 98 GLU A CA 1
ATOM 751 C C . GLU A 1 98 ? 26.977 -2.569 -38.227 1.00 96.38 98 GLU A C 1
ATOM 753 O O . GLU A 1 98 ? 26.131 -2.982 -37.432 1.00 96.38 98 GLU A O 1
ATOM 758 N N . LYS A 1 99 ? 28.089 -1.944 -37.818 1.00 96.38 99 LYS A N 1
ATOM 759 C CA . LYS A 1 99 ? 28.369 -1.660 -36.402 1.00 96.38 99 LYS A CA 1
ATOM 760 C C . LYS A 1 99 ? 27.329 -0.726 -35.793 1.00 96.38 99 LYS A C 1
ATOM 762 O O . LYS A 1 99 ? 26.913 -0.955 -34.660 1.00 96.38 99 LYS A O 1
ATOM 767 N N . GLU A 1 100 ? 26.894 0.289 -36.532 1.00 96.56 100 GLU A N 1
ATOM 768 C CA . GLU A 1 100 ? 25.843 1.211 -36.102 1.00 96.56 100 GLU A CA 1
ATOM 769 C C . GLU A 1 100 ? 24.500 0.488 -35.934 1.00 96.56 100 GLU A C 1
ATOM 771 O O . GLU A 1 100 ? 23.879 0.579 -34.877 1.00 96.56 100 GLU A O 1
ATOM 776 N N . ILE A 1 101 ? 24.105 -0.338 -36.909 1.00 96.12 101 ILE A N 1
ATOM 777 C CA . ILE A 1 101 ? 22.891 -1.166 -36.828 1.00 96.12 101 ILE A CA 1
ATOM 778 C C . ILE A 1 101 ? 22.960 -2.118 -35.625 1.00 96.12 101 ILE A C 1
ATOM 780 O O . ILE A 1 101 ? 21.981 -2.278 -34.896 1.00 96.12 101 ILE A O 1
ATOM 784 N N . GLN A 1 102 ? 24.112 -2.745 -35.377 1.00 96.50 102 GLN A N 1
ATOM 785 C CA . GLN A 1 102 ? 24.298 -3.606 -34.207 1.00 96.50 102 GLN A CA 1
ATOM 786 C C . GLN A 1 102 ? 24.228 -2.822 -32.891 1.00 96.50 102 GLN A C 1
ATOM 788 O O . GLN A 1 102 ? 23.657 -3.318 -31.920 1.00 96.50 102 GLN A O 1
ATOM 793 N N . ALA A 1 103 ? 24.789 -1.612 -32.842 1.00 95.88 103 ALA A N 1
ATOM 794 C CA . ALA A 1 103 ? 24.722 -0.751 -31.667 1.00 95.88 103 ALA A CA 1
ATOM 795 C C . ALA A 1 103 ? 23.278 -0.329 -31.362 1.00 95.88 103 ALA A C 1
ATOM 797 O O . ALA A 1 103 ? 22.858 -0.426 -30.208 1.00 95.88 103 ALA A O 1
ATOM 798 N N . LEU A 1 104 ? 22.504 0.045 -32.386 1.00 96.69 104 LEU A N 1
ATOM 799 C CA . LEU A 1 104 ? 21.083 0.376 -32.254 1.00 96.69 104 LEU A CA 1
ATOM 800 C C . LEU A 1 104 ? 20.278 -0.812 -31.720 1.00 96.69 104 LEU A C 1
ATOM 802 O O . LEU A 1 104 ? 19.600 -0.676 -30.707 1.00 96.69 104 LEU A O 1
ATOM 806 N N . ARG A 1 105 ? 20.451 -2.008 -32.297 1.00 96.19 105 ARG A N 1
ATOM 807 C CA . ARG A 1 105 ? 19.776 -3.228 -31.815 1.00 96.19 105 ARG A CA 1
ATOM 808 C C . ARG A 1 105 ? 20.097 -3.544 -30.355 1.00 96.19 105 ARG A C 1
ATOM 810 O O . ARG A 1 105 ? 19.221 -3.951 -29.598 1.00 96.19 105 ARG A O 1
ATOM 817 N N . ARG A 1 106 ? 21.354 -3.360 -29.936 1.00 96.12 106 ARG A N 1
ATOM 818 C CA . ARG A 1 106 ? 21.754 -3.555 -28.531 1.00 96.12 106 ARG A CA 1
ATOM 819 C C . ARG A 1 106 ? 21.123 -2.508 -27.615 1.00 96.12 106 ARG A C 1
ATOM 821 O O . ARG A 1 106 ? 20.696 -2.854 -26.517 1.00 96.12 106 ARG A O 1
ATOM 828 N N . ALA A 1 107 ? 21.060 -1.252 -28.050 1.00 96.12 107 ALA A N 1
ATOM 829 C CA . ALA A 1 107 ? 20.419 -0.184 -27.289 1.00 96.12 107 ALA A CA 1
ATOM 830 C C . ALA A 1 107 ? 18.914 -0.443 -27.114 1.00 96.12 107 ALA A C 1
ATOM 832 O O . ALA A 1 107 ? 18.405 -0.332 -25.999 1.00 96.12 107 ALA A O 1
ATOM 833 N N . GLU A 1 108 ? 18.232 -0.868 -28.179 1.00 95.69 108 GLU A N 1
ATOM 834 C CA . GLU A 1 108 ? 16.821 -1.265 -28.148 1.00 95.69 108 GLU A CA 1
ATOM 835 C C . GLU A 1 108 ? 16.589 -2.451 -27.207 1.00 95.69 108 GLU A C 1
ATOM 837 O O . GLU A 1 108 ? 15.706 -2.387 -26.352 1.00 95.69 108 GLU A O 1
ATOM 842 N N . ALA A 1 109 ? 17.420 -3.496 -27.284 1.00 95.12 109 ALA A N 1
ATOM 843 C CA . ALA A 1 109 ? 17.321 -4.653 -26.394 1.00 95.12 109 ALA A CA 1
ATOM 844 C C . ALA A 1 109 ? 17.484 -4.262 -24.913 1.00 95.12 109 ALA A C 1
ATOM 846 O O . ALA A 1 109 ? 16.694 -4.675 -24.065 1.00 95.12 109 ALA A O 1
ATOM 847 N N . LEU A 1 110 ? 18.460 -3.403 -24.596 1.00 95.62 110 LEU A N 1
ATOM 848 C CA . LEU A 1 110 ? 18.648 -2.885 -23.237 1.00 95.62 110 LEU A CA 1
ATOM 849 C C . LEU A 1 110 ? 17.463 -2.029 -22.773 1.00 95.62 110 LEU A C 1
ATOM 851 O O . LEU A 1 110 ? 17.101 -2.052 -21.595 1.00 95.62 110 LEU A O 1
ATOM 855 N N . GLN A 1 111 ? 16.861 -1.251 -23.672 1.00 94.81 111 GLN A N 1
ATOM 856 C CA . GLN A 1 111 ? 15.686 -0.447 -23.352 1.00 94.81 111 GLN A CA 1
ATOM 857 C C . GLN A 1 111 ? 14.467 -1.330 -23.072 1.00 94.81 111 GLN A C 1
ATOM 859 O O . GLN A 1 111 ? 13.770 -1.089 -22.086 1.00 94.81 111 GLN A O 1
ATOM 864 N N . GLN A 1 112 ? 14.253 -2.375 -23.872 1.00 94.81 112 GLN A N 1
ATOM 865 C CA . GLN A 1 112 ? 13.195 -3.362 -23.652 1.00 94.81 112 GLN A CA 1
ATOM 866 C C . GLN A 1 112 ? 13.383 -4.099 -22.324 1.00 94.81 112 GLN A C 1
ATOM 868 O O . GLN A 1 112 ? 12.435 -4.213 -21.552 1.00 94.81 112 GLN A O 1
ATOM 873 N N . GLU A 1 113 ? 14.605 -4.520 -21.992 1.00 93.19 113 GLU A N 1
ATOM 874 C CA . GLU A 1 113 ? 14.892 -5.176 -20.713 1.00 93.19 113 GLU A CA 1
ATOM 875 C C . GLU A 1 113 ? 14.601 -4.250 -19.520 1.00 93.19 113 GLU A C 1
ATOM 877 O O . GLU A 1 113 ? 13.994 -4.659 -18.527 1.00 93.19 113 GLU A O 1
ATOM 882 N N . ARG A 1 114 ? 14.985 -2.970 -19.619 1.00 92.75 114 ARG A N 1
ATOM 883 C CA . ARG A 1 114 ? 14.665 -1.963 -18.595 1.00 92.75 114 ARG A CA 1
ATOM 884 C C . ARG A 1 114 ? 13.161 -1.760 -18.451 1.00 92.75 114 ARG A C 1
ATOM 886 O O . ARG A 1 114 ? 12.675 -1.683 -17.324 1.00 92.75 114 ARG A O 1
ATOM 893 N N . GLN A 1 115 ? 12.435 -1.687 -19.565 1.00 92.06 115 GLN A N 1
ATOM 894 C CA . GLN A 1 115 ? 10.980 -1.561 -19.558 1.00 92.06 115 GLN A CA 1
ATOM 895 C C . GLN A 1 115 ? 10.325 -2.788 -18.924 1.00 92.06 115 GLN A C 1
ATOM 897 O O . GLN A 1 115 ? 9.527 -2.616 -18.007 1.00 92.06 115 GLN A O 1
ATOM 902 N N . ALA A 1 116 ? 10.730 -4.000 -19.304 1.00 90.56 116 ALA A N 1
ATOM 903 C CA . ALA A 1 116 ? 10.230 -5.241 -18.717 1.00 90.56 116 ALA A CA 1
ATOM 904 C C . ALA A 1 116 ? 10.461 -5.287 -17.197 1.00 90.56 116 ALA A C 1
ATOM 906 O O . ALA A 1 116 ? 9.533 -5.541 -16.433 1.00 90.56 116 ALA A O 1
ATOM 907 N N . ARG A 1 117 ? 11.667 -4.934 -16.728 1.00 87.19 117 ARG A N 1
ATOM 908 C CA . ARG A 1 117 ? 11.956 -4.825 -15.285 1.00 87.19 117 ARG A CA 1
ATOM 909 C C . ARG A 1 117 ? 11.068 -3.793 -14.590 1.00 87.19 117 ARG A C 1
ATOM 911 O O . ARG A 1 117 ? 10.596 -4.040 -13.484 1.00 87.19 117 ARG A O 1
ATOM 918 N N . SER A 1 118 ? 10.837 -2.644 -15.225 1.00 85.62 118 SER A N 1
ATOM 919 C CA . SER A 1 118 ? 9.978 -1.596 -14.665 1.00 85.62 118 SER A CA 1
ATOM 920 C C . SER A 1 118 ? 8.499 -1.990 -14.625 1.00 85.62 118 SER A C 1
ATOM 922 O O . SER A 1 118 ? 7.819 -1.644 -13.666 1.00 85.62 118 SER A O 1
ATOM 924 N N . GLN A 1 119 ? 8.017 -2.742 -15.618 1.00 85.38 119 GLN A N 1
ATOM 925 C CA . GLN A 1 119 ? 6.644 -3.243 -15.681 1.00 85.38 119 GLN A CA 1
ATOM 926 C C . GLN A 1 119 ? 6.399 -4.272 -14.580 1.00 85.38 119 GLN A C 1
ATOM 928 O O . GLN A 1 119 ? 5.484 -4.088 -13.786 1.00 85.38 119 GLN A O 1
ATOM 933 N N . LEU A 1 120 ? 7.289 -5.260 -14.435 1.00 80.12 120 LEU A N 1
ATOM 934 C CA . LEU A 1 120 ? 7.207 -6.252 -13.357 1.00 80.12 120 LEU A CA 1
ATOM 935 C C . LEU A 1 120 ? 7.233 -5.597 -11.965 1.00 80.12 120 LEU A C 1
ATOM 937 O O . LEU A 1 120 ? 6.462 -5.964 -11.080 1.00 80.12 120 LEU A O 1
ATOM 941 N N . ALA A 1 121 ? 8.080 -4.580 -11.772 1.00 80.12 121 ALA A N 1
ATOM 942 C CA . ALA A 1 121 ? 8.092 -3.805 -10.532 1.00 80.12 121 ALA A CA 1
ATOM 943 C C . ALA A 1 121 ? 6.800 -2.986 -10.339 1.00 80.12 121 ALA A C 1
ATOM 945 O O . ALA A 1 121 ? 6.305 -2.868 -9.219 1.00 80.12 121 ALA A O 1
ATOM 946 N N . GLY A 1 122 ? 6.244 -2.430 -11.419 1.00 79.62 122 GLY A N 1
ATOM 947 C CA . GLY A 1 122 ? 4.996 -1.671 -11.411 1.00 79.62 122 GLY A CA 1
ATOM 948 C C . GLY A 1 122 ? 3.761 -2.522 -11.109 1.00 79.62 122 GLY A C 1
ATOM 949 O O . GLY A 1 122 ? 2.868 -2.047 -10.416 1.00 79.62 122 GLY A O 1
ATOM 950 N N . GLU A 1 123 ? 3.725 -3.773 -11.564 1.00 80.00 123 GLU A N 1
ATOM 951 C CA . GLU A 1 123 ? 2.626 -4.717 -11.318 1.00 80.00 123 GLU A CA 1
ATOM 952 C C . GLU A 1 123 ? 2.577 -5.193 -9.858 1.00 80.00 123 GLU A C 1
ATOM 954 O O . GLU A 1 123 ? 1.500 -5.278 -9.266 1.00 80.00 123 GLU A O 1
ATOM 959 N N . ALA A 1 124 ? 3.737 -5.445 -9.242 1.00 82.00 124 ALA A N 1
ATOM 960 C CA . ALA A 1 124 ? 3.823 -5.888 -7.847 1.00 82.00 124 ALA A CA 1
ATOM 961 C C . ALA A 1 124 ? 3.659 -4.739 -6.828 1.00 82.00 124 ALA A C 1
ATOM 963 O O . ALA A 1 124 ? 3.102 -4.930 -5.742 1.00 82.00 124 ALA A O 1
ATOM 964 N N . ALA A 1 125 ? 4.091 -3.524 -7.180 1.00 83.50 125 ALA A N 1
ATOM 965 C CA . ALA A 1 125 ? 4.045 -2.350 -6.307 1.00 83.50 125 ALA A CA 1
ATOM 966 C C . ALA A 1 125 ? 2.666 -2.027 -5.681 1.00 83.50 125 ALA A C 1
ATOM 968 O O . ALA A 1 125 ? 2.633 -1.733 -4.479 1.00 83.50 125 ALA A O 1
ATOM 969 N N . PRO A 1 126 ? 1.522 -2.054 -6.401 1.00 86.69 126 PRO A N 1
ATOM 970 C CA . PRO A 1 126 ? 0.225 -1.749 -5.801 1.00 86.69 126 PRO A CA 1
ATOM 971 C C . PRO A 1 126 ? -0.196 -2.801 -4.771 1.00 86.69 126 PRO A C 1
ATOM 973 O O . PRO A 1 126 ? -0.710 -2.440 -3.711 1.00 86.69 126 PRO A O 1
ATOM 976 N N . ALA A 1 127 ? 0.058 -4.085 -5.038 1.00 88.69 127 ALA A N 1
ATOM 977 C CA . ALA A 1 127 ? -0.253 -5.160 -4.101 1.00 88.69 127 ALA A CA 1
ATOM 978 C C . ALA A 1 127 ? 0.564 -5.018 -2.808 1.00 88.69 127 ALA A C 1
ATOM 980 O O . ALA A 1 127 ? -0.003 -5.055 -1.713 1.00 88.69 127 ALA A O 1
ATOM 981 N N . GLU A 1 128 ? 1.867 -4.744 -2.922 1.00 91.12 128 GLU A N 1
ATOM 982 C CA . GLU A 1 128 ? 2.721 -4.453 -1.766 1.00 91.12 128 GLU A CA 1
ATOM 983 C C . GLU A 1 128 ? 2.264 -3.204 -0.999 1.00 91.12 128 GLU A C 1
ATOM 985 O O . GLU A 1 128 ? 2.258 -3.185 0.232 1.00 91.12 128 GLU A O 1
ATOM 990 N N . ALA A 1 129 ? 1.857 -2.140 -1.697 1.00 91.81 129 ALA A N 1
ATOM 991 C CA . ALA A 1 129 ? 1.362 -0.924 -1.057 1.00 91.81 129 ALA A CA 1
ATOM 992 C C . ALA A 1 129 ? 0.077 -1.187 -0.253 1.00 91.81 129 ALA A C 1
ATOM 994 O O . ALA A 1 129 ? -0.064 -0.700 0.874 1.00 91.81 129 ALA A O 1
ATOM 995 N N . VAL A 1 130 ? -0.838 -1.996 -0.796 1.00 94.62 130 VAL A N 1
ATOM 996 C CA . VAL A 1 130 ? -2.051 -2.432 -0.092 1.00 94.62 130 VAL A CA 1
ATOM 997 C C . VAL A 1 130 ? -1.698 -3.282 1.129 1.00 94.62 130 VAL A C 1
ATOM 999 O O . VAL A 1 130 ? -2.266 -3.051 2.198 1.00 94.62 130 VAL A O 1
ATOM 1002 N N . GLN A 1 131 ? -0.748 -4.215 1.014 1.00 94.31 131 GLN A N 1
ATOM 1003 C CA . GLN A 1 131 ? -0.271 -5.013 2.151 1.00 94.31 131 GLN A CA 1
ATOM 1004 C C . GLN A 1 131 ? 0.300 -4.121 3.259 1.00 94.31 131 GLN A C 1
ATOM 1006 O O . GLN A 1 131 ? -0.165 -4.190 4.395 1.00 94.31 131 GLN A O 1
ATOM 1011 N N . ARG A 1 132 ? 1.184 -3.172 2.925 1.00 94.88 132 ARG A N 1
ATOM 1012 C CA . ARG A 1 132 ? 1.740 -2.208 3.893 1.00 94.88 132 ARG A CA 1
ATOM 1013 C C . ARG A 1 132 ? 0.659 -1.379 4.587 1.00 94.88 132 ARG A C 1
ATOM 1015 O O . ARG A 1 132 ? 0.756 -1.097 5.783 1.00 94.88 132 ARG A O 1
ATOM 1022 N N . LEU A 1 133 ? -0.383 -0.969 3.860 1.00 95.25 133 LEU A N 1
ATOM 1023 C CA . LEU A 1 133 ? -1.517 -0.255 4.451 1.00 95.25 133 LEU A CA 1
ATOM 1024 C C . LEU A 1 133 ? -2.316 -1.139 5.413 1.00 95.25 133 LEU A C 1
ATOM 1026 O O . LEU A 1 133 ? -2.700 -0.660 6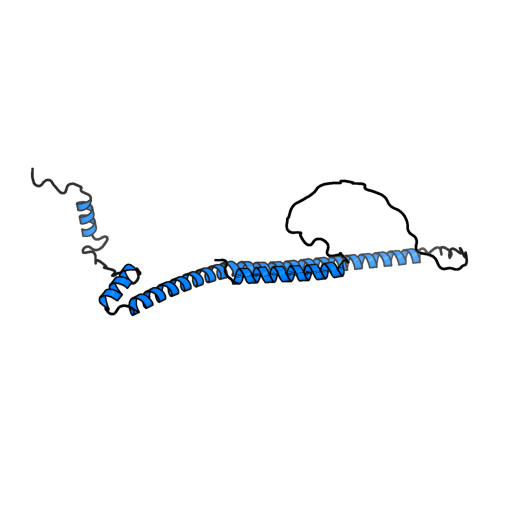.483 1.00 95.25 133 LEU A O 1
ATOM 1030 N N . ARG A 1 134 ? -2.557 -2.405 5.054 1.00 96.88 134 ARG A N 1
ATOM 1031 C CA . ARG A 1 134 ? -3.240 -3.380 5.917 1.00 96.88 134 ARG A CA 1
ATOM 1032 C C . ARG A 1 134 ? -2.441 -3.640 7.188 1.00 96.88 134 ARG A C 1
ATOM 1034 O O . ARG A 1 134 ? -2.978 -3.433 8.269 1.00 96.88 134 ARG A O 1
ATOM 1041 N N . GLU A 1 135 ? -1.155 -3.947 7.064 1.00 97.06 135 GLU A N 1
ATOM 1042 C CA . GLU A 1 135 ? -0.253 -4.157 8.202 1.00 97.06 135 GLU A CA 1
ATOM 1043 C C . GLU A 1 135 ? -0.201 -2.938 9.127 1.00 97.06 135 GLU A C 1
ATOM 1045 O O . GLU A 1 135 ? -0.242 -3.065 10.348 1.00 97.06 135 GLU A O 1
ATOM 1050 N N . ARG A 1 136 ? -0.145 -1.721 8.569 1.00 97.12 136 ARG A N 1
ATOM 1051 C CA . ARG A 1 136 ? -0.161 -0.494 9.375 1.00 97.12 136 ARG A CA 1
ATOM 1052 C C . ARG A 1 136 ? -1.471 -0.333 10.142 1.00 97.12 136 ARG A C 1
ATOM 1054 O O . ARG A 1 136 ? -1.449 0.118 11.286 1.00 97.12 136 ARG A O 1
ATOM 1061 N N . ARG A 1 137 ? -2.608 -0.639 9.511 1.00 96.38 137 ARG A N 1
ATOM 1062 C CA . ARG A 1 137 ? -3.922 -0.600 10.171 1.00 96.38 137 ARG A CA 1
ATOM 1063 C C . ARG A 1 137 ? -4.012 -1.658 11.263 1.00 96.38 137 ARG A C 1
ATOM 1065 O O . ARG A 1 137 ? -4.486 -1.348 12.347 1.00 96.38 137 ARG A O 1
ATOM 1072 N N . GLU A 1 138 ? -3.510 -2.856 11.003 1.00 96.31 138 GLU A N 1
ATOM 1073 C CA . GLU A 1 138 ? -3.495 -3.948 11.969 1.00 96.31 138 GLU A CA 1
ATOM 1074 C C . GLU A 1 138 ? -2.614 -3.640 13.178 1.00 96.31 138 GLU A C 1
ATOM 1076 O O . GLU A 1 138 ? -3.088 -3.759 14.300 1.00 96.31 138 GLU A O 1
ATOM 1081 N N . LYS A 1 139 ? -1.399 -3.121 12.977 1.00 96.88 139 LYS A N 1
ATOM 1082 C CA . LYS A 1 139 ? -0.529 -2.674 14.079 1.00 96.88 139 LYS A CA 1
ATOM 1083 C C . LYS A 1 139 ? -1.181 -1.595 14.937 1.00 96.88 139 LYS A C 1
ATOM 1085 O O . LYS A 1 139 ? -1.056 -1.615 16.153 1.00 96.88 139 LYS A O 1
ATOM 1090 N N . ARG A 1 140 ? -1.893 -0.651 14.313 1.00 93.94 140 ARG A N 1
ATOM 1091 C CA . ARG A 1 140 ? -2.657 0.372 15.047 1.00 93.94 140 ARG A CA 1
ATOM 1092 C C . ARG A 1 140 ? -3.802 -0.238 15.845 1.00 93.94 140 ARG A C 1
ATOM 1094 O O . ARG A 1 140 ? -4.014 0.175 16.975 1.00 93.94 140 ARG A O 1
ATOM 1101 N N . ARG A 1 141 ? -4.517 -1.207 15.264 1.00 91.50 141 ARG A N 1
ATOM 1102 C CA . ARG A 1 141 ? -5.574 -1.943 15.963 1.00 91.50 141 ARG A CA 1
ATOM 1103 C C . ARG A 1 141 ? -4.999 -2.694 17.164 1.00 91.50 141 ARG A C 1
ATOM 1105 O O . ARG A 1 141 ? -5.513 -2.530 18.255 1.00 91.50 141 ARG A O 1
ATOM 1112 N N . GLN A 1 142 ? -3.913 -3.439 16.971 1.00 93.44 142 GLN A N 1
ATOM 1113 C CA . GLN A 1 142 ? -3.231 -4.178 18.036 1.00 93.44 142 GLN A CA 1
ATOM 1114 C C . GLN A 1 142 ? -2.724 -3.253 19.146 1.00 93.44 142 GLN A C 1
ATOM 1116 O O . GLN A 1 142 ? -2.887 -3.570 20.313 1.00 93.44 142 GLN A O 1
ATOM 1121 N N . ALA A 1 143 ? -2.155 -2.093 18.802 1.00 95.25 143 ALA A N 1
ATOM 1122 C CA . ALA A 1 143 ? -1.713 -1.120 19.799 1.00 95.25 143 ALA A CA 1
ATOM 1123 C C . ALA A 1 143 ? -2.883 -0.571 20.634 1.00 95.25 143 ALA A C 1
ATOM 1125 O O . ALA A 1 143 ? -2.766 -0.489 21.850 1.00 95.25 143 ALA A O 1
ATOM 1126 N N . ALA A 1 144 ? -4.013 -0.245 19.997 1.00 90.12 144 ALA A N 1
ATOM 1127 C CA . ALA A 1 144 ? -5.214 0.197 20.706 1.00 90.12 144 ALA A CA 1
ATOM 1128 C C . ALA A 1 144 ? -5.834 -0.923 21.563 1.00 90.12 144 ALA A C 1
ATOM 1130 O O . ALA A 1 144 ? -6.355 -0.662 22.641 1.00 90.12 144 ALA A O 1
ATOM 1131 N N . GLU A 1 145 ? -5.773 -2.175 21.100 1.00 89.81 145 GLU A N 1
ATOM 1132 C CA . GLU A 1 145 ? -6.221 -3.343 21.869 1.00 89.81 145 GLU A CA 1
ATOM 1133 C C . GLU A 1 145 ? -5.332 -3.585 23.095 1.00 89.81 145 GLU A C 1
ATOM 1135 O O . GLU A 1 145 ? -5.862 -3.794 24.180 1.00 89.81 145 GLU A O 1
ATOM 1140 N N . ALA A 1 146 ? -4.011 -3.471 22.953 1.00 92.50 146 ALA A N 1
ATOM 1141 C CA . ALA A 1 146 ? -3.073 -3.590 24.069 1.00 92.50 146 ALA A CA 1
ATOM 1142 C C . ALA A 1 146 ? -3.232 -2.452 25.095 1.00 92.50 146 ALA A C 1
ATOM 1144 O O . ALA A 1 146 ? -3.104 -2.674 26.294 1.00 92.50 146 ALA A O 1
ATOM 1145 N N . GLU A 1 147 ? -3.536 -1.232 24.641 1.00 90.31 147 GLU A N 1
ATOM 1146 C CA . GLU A 1 147 ? -3.855 -0.113 25.535 1.00 90.31 147 GLU A CA 1
ATOM 1147 C C . GLU A 1 147 ? -5.142 -0.379 26.331 1.00 90.31 147 GLU A C 1
ATOM 1149 O O . GLU A 1 147 ? -5.188 -0.124 27.532 1.00 90.31 147 GLU A O 1
ATOM 1154 N N . LEU A 1 148 ? -6.168 -0.949 25.689 1.00 89.00 148 LEU A N 1
ATOM 1155 C CA . LEU A 1 148 ? -7.393 -1.358 26.378 1.00 89.00 148 LEU A CA 1
ATOM 1156 C C . LEU A 1 148 ? -7.153 -2.465 27.400 1.00 89.00 148 LEU A C 1
ATOM 1158 O O . LEU A 1 148 ? -7.690 -2.392 28.500 1.00 89.00 148 LEU A O 1
ATOM 1162 N N . GLU A 1 149 ? -6.360 -3.471 27.045 1.00 89.69 149 GLU A N 1
ATOM 1163 C CA . GLU A 1 149 ? -5.998 -4.562 27.949 1.00 89.69 149 GLU A CA 1
ATOM 1164 C C . GLU A 1 149 ? -5.259 -4.026 29.182 1.00 89.69 149 GLU A C 1
ATOM 1166 O O . GLU A 1 149 ? -5.650 -4.325 30.304 1.00 89.69 149 GLU A O 1
ATOM 1171 N N . ALA A 1 150 ? -4.317 -3.096 28.996 1.00 91.25 150 ALA A N 1
ATOM 1172 C CA . ALA A 1 150 ? -3.636 -2.441 30.110 1.00 91.25 150 ALA A CA 1
ATOM 1173 C C . ALA A 1 150 ? -4.592 -1.665 31.040 1.00 91.25 150 ALA A C 1
ATOM 1175 O O . ALA A 1 150 ? -4.375 -1.637 32.251 1.00 91.25 150 ALA A O 1
ATOM 1176 N N . LEU A 1 151 ? -5.643 -1.029 30.505 1.00 87.62 151 LEU A N 1
ATOM 1177 C CA . LEU A 1 151 ? -6.662 -0.351 31.321 1.00 87.62 151 LEU A CA 1
ATOM 1178 C C . LEU A 1 151 ? -7.542 -1.337 32.093 1.00 87.62 151 LEU A C 1
ATOM 1180 O O . LEU A 1 151 ? -7.943 -1.040 33.219 1.00 87.62 151 LEU A O 1
ATOM 1184 N N . VAL A 1 152 ? -7.849 -2.482 31.481 1.00 88.69 152 VAL A N 1
ATOM 1185 C CA . VAL A 1 152 ? -8.611 -3.574 32.096 1.00 88.69 152 VAL A CA 1
ATOM 1186 C C . VAL A 1 152 ? -7.813 -4.204 33.236 1.00 88.69 152 VAL A C 1
ATOM 1188 O O . VAL A 1 152 ? -8.358 -4.361 34.325 1.00 88.69 152 VAL A O 1
ATOM 1191 N N . ASP A 1 153 ? -6.525 -4.471 33.024 1.00 89.75 153 ASP A N 1
ATOM 1192 C CA . ASP A 1 153 ? -5.629 -5.071 34.021 1.00 89.75 153 ASP A CA 1
ATOM 1193 C C . ASP A 1 153 ? -5.408 -4.176 35.248 1.00 89.75 153 ASP A C 1
ATOM 1195 O O . ASP A 1 153 ? -5.132 -4.664 36.342 1.00 89.75 153 ASP A O 1
ATOM 1199 N N . GLN A 1 154 ? -5.539 -2.856 35.087 1.00 91.69 154 GLN A N 1
ATOM 1200 C CA . GLN A 1 154 ? -5.456 -1.901 36.195 1.00 91.69 154 GLN A CA 1
ATOM 1201 C C . GLN A 1 154 ? -6.695 -1.912 37.104 1.00 91.69 154 GLN A C 1
ATOM 1203 O O . GLN A 1 154 ? -6.638 -1.328 38.186 1.00 91.69 154 GLN A O 1
ATOM 1208 N N . GLN A 1 155 ? -7.815 -2.521 36.694 1.00 91.88 155 GLN A N 1
ATOM 1209 C CA . GLN A 1 155 ? -9.033 -2.529 37.506 1.00 91.88 155 GLN A CA 1
ATOM 1210 C C . GLN A 1 155 ? -9.004 -3.649 38.548 1.00 91.88 155 GLN A C 1
ATOM 1212 O O . GLN A 1 155 ? -8.814 -4.819 38.228 1.00 91.88 155 GLN A O 1
ATOM 1217 N N . GLU A 1 156 ? -9.300 -3.306 39.800 1.00 91.31 156 GLU A N 1
ATOM 1218 C CA . GLU A 1 156 ? -9.422 -4.279 40.898 1.00 91.31 156 GLU A CA 1
ATOM 1219 C C . GLU A 1 156 ? -10.725 -5.102 40.813 1.00 91.31 156 GLU A C 1
ATOM 1221 O O . GLU A 1 156 ? -10.819 -6.206 41.350 1.00 91.31 156 GLU A O 1
ATOM 1226 N N . SER A 1 157 ? -11.737 -4.570 40.120 1.00 93.88 157 SER A N 1
ATOM 1227 C CA . SER A 1 157 ? -13.074 -5.149 39.960 1.00 93.88 157 SER A CA 1
ATOM 1228 C C . SER A 1 157 ? -13.283 -5.651 38.532 1.00 93.88 157 SER A C 1
ATOM 1230 O O . SER A 1 157 ? -13.197 -4.896 37.561 1.00 93.88 157 SER A O 1
ATOM 1232 N N . SER A 1 158 ? -13.625 -6.935 38.397 1.00 88.94 158 SER A N 1
ATOM 1233 C CA . SER A 1 158 ? -13.873 -7.576 37.098 1.00 88.94 158 SER A CA 1
ATOM 1234 C C . SER A 1 158 ? -15.108 -7.023 36.378 1.00 88.94 158 SER A C 1
ATOM 1236 O O . SER A 1 158 ? -15.152 -6.996 35.146 1.00 88.94 158 SER A O 1
ATOM 1238 N N . LEU A 1 159 ? -16.103 -6.548 37.133 1.00 91.12 159 LEU A N 1
ATOM 1239 C CA . LEU A 1 159 ? -17.325 -5.958 36.588 1.00 91.12 159 LEU A CA 1
ATOM 1240 C C . LEU A 1 159 ? -17.022 -4.590 35.956 1.00 91.12 159 LEU A C 1
ATOM 1242 O O . LEU A 1 159 ? -17.465 -4.307 34.841 1.00 91.12 159 LEU A O 1
ATOM 1246 N N . ASP A 1 160 ? -16.191 -3.783 36.616 1.00 89.50 160 ASP A N 1
ATOM 1247 C CA . ASP A 1 160 ? -15.792 -2.462 36.121 1.00 89.50 160 ASP A CA 1
ATOM 1248 C C . ASP A 1 160 ? -14.856 -2.568 34.913 1.00 89.50 160 ASP A C 1
ATOM 1250 O O . ASP A 1 160 ? -15.073 -1.886 33.908 1.00 89.50 160 ASP A O 1
ATOM 1254 N N . ALA A 1 161 ? -13.909 -3.511 34.942 1.00 90.88 161 ALA A N 1
ATOM 1255 C CA . ALA A 1 161 ? -13.104 -3.899 33.782 1.00 90.88 161 ALA A CA 1
ATOM 1256 C C . ALA A 1 161 ? -13.973 -4.233 32.558 1.00 90.88 161 ALA A C 1
ATOM 1258 O O . ALA A 1 161 ? -13.755 -3.712 31.460 1.00 90.88 161 ALA A O 1
ATOM 1259 N N . MET A 1 162 ? -15.005 -5.061 32.742 1.00 88.94 162 MET A N 1
ATOM 1260 C CA . MET A 1 162 ? -15.934 -5.414 31.669 1.00 88.94 162 MET A CA 1
ATOM 1261 C C . MET A 1 162 ? -16.747 -4.220 31.161 1.00 88.94 162 MET A C 1
ATOM 1263 O O . MET A 1 162 ? -16.949 -4.089 29.951 1.00 88.94 162 MET A O 1
ATOM 1267 N N . ASN A 1 163 ? -17.218 -3.347 32.053 1.00 88.94 163 ASN A N 1
ATOM 1268 C CA . ASN A 1 163 ? -17.973 -2.156 31.666 1.00 88.94 163 ASN A CA 1
ATOM 1269 C C . ASN A 1 163 ? -17.118 -1.198 30.827 1.00 88.94 163 ASN A C 1
ATOM 1271 O O . ASN A 1 163 ? -17.570 -0.730 29.780 1.00 88.94 163 ASN A O 1
ATOM 1275 N N . ILE A 1 164 ? -15.867 -0.966 31.232 1.00 86.25 164 ILE A N 1
ATOM 1276 C CA . ILE A 1 164 ? -14.907 -0.147 30.482 1.00 86.25 164 ILE A CA 1
ATOM 1277 C C . ILE A 1 164 ? -14.635 -0.770 29.106 1.00 86.25 164 ILE A C 1
ATOM 1279 O O . ILE A 1 164 ? -14.749 -0.088 28.084 1.00 86.25 164 ILE A O 1
ATOM 1283 N N . ALA A 1 165 ? -14.367 -2.078 29.051 1.00 89.00 165 ALA A N 1
ATOM 1284 C CA . ALA A 1 165 ? -14.126 -2.790 27.798 1.00 89.00 165 ALA A CA 1
ATOM 1285 C C . ALA A 1 165 ? -15.320 -2.693 26.827 1.00 89.00 165 ALA A C 1
ATOM 1287 O O . ALA A 1 165 ? -15.128 -2.464 25.630 1.00 89.00 165 ALA A O 1
ATOM 1288 N N . ARG A 1 166 ? -16.557 -2.800 27.335 1.00 88.44 166 ARG A N 1
ATOM 1289 C CA . ARG A 1 166 ? -17.797 -2.624 26.556 1.00 88.44 166 ARG A CA 1
ATOM 1290 C C . ARG A 1 166 ? -17.972 -1.208 26.017 1.00 88.44 166 ARG A C 1
ATOM 1292 O O . ARG A 1 166 ? -18.390 -1.063 24.871 1.00 88.44 166 ARG A O 1
ATOM 1299 N N . MET A 1 167 ? -17.683 -0.180 26.820 1.00 87.19 167 MET A N 1
ATOM 1300 C CA . MET A 1 167 ? -17.821 1.215 26.382 1.00 87.19 167 MET A CA 1
ATOM 1301 C C . MET A 1 167 ? -16.815 1.578 25.288 1.00 87.19 167 MET A C 1
ATOM 1303 O O . MET A 1 167 ? -17.143 2.339 24.381 1.00 87.19 167 MET A O 1
ATOM 1307 N N . LEU A 1 168 ? -15.596 1.042 25.369 1.00 86.75 168 LEU A N 1
ATOM 1308 C CA . LEU A 1 168 ? -14.504 1.437 24.482 1.00 86.75 168 LEU A CA 1
ATOM 1309 C C . LEU A 1 168 ? -14.372 0.558 23.234 1.00 86.75 168 LEU A C 1
ATOM 1311 O O . LEU A 1 168 ? -13.867 1.021 22.211 1.00 86.75 168 LEU A O 1
ATOM 1315 N N . SER A 1 169 ? -14.822 -0.699 23.284 1.00 83.75 169 SER A N 1
ATOM 1316 C CA . SER A 1 169 ? -14.680 -1.636 22.171 1.00 83.75 169 SER A CA 1
ATOM 1317 C C . SER A 1 169 ? -16.005 -2.319 21.815 1.00 83.75 169 SER A C 1
ATOM 1319 O O . SER A 1 169 ? -16.531 -3.124 22.589 1.00 83.75 169 SER A O 1
ATOM 1321 N N . PRO A 1 170 ? -16.500 -2.126 20.574 1.00 82.06 170 PRO A N 1
ATOM 1322 C CA . PRO A 1 170 ? -17.688 -2.812 20.062 1.00 82.06 170 PRO A CA 1
ATOM 1323 C C . PRO A 1 170 ? -17.585 -4.345 20.055 1.00 82.06 170 PRO A C 1
ATOM 1325 O O . PRO A 1 170 ? -18.583 -5.030 19.841 1.00 82.06 170 PRO A O 1
ATOM 1328 N N . ARG A 1 171 ? -16.384 -4.913 20.245 1.00 81.44 171 ARG A N 1
ATOM 1329 C CA . ARG A 1 171 ? -16.176 -6.370 20.304 1.00 81.44 171 ARG A CA 1
ATOM 1330 C C . ARG A 1 171 ? -16.797 -6.983 21.559 1.00 81.44 171 ARG A C 1
ATOM 1332 O O . ARG A 1 171 ? -17.249 -8.119 21.492 1.00 81.44 171 ARG A O 1
ATOM 1339 N N . PHE A 1 172 ? -16.838 -6.234 22.661 1.00 81.38 172 PHE A N 1
ATOM 1340 C CA . PHE A 1 172 ? -17.394 -6.694 23.937 1.00 81.38 172 PHE A CA 1
ATOM 1341 C C . PHE A 1 172 ? -18.874 -6.346 24.107 1.00 81.38 172 PHE A C 1
ATOM 1343 O O . PHE A 1 172 ? -19.480 -6.723 25.108 1.00 81.38 172 PHE A O 1
ATOM 1350 N N . GLN A 1 173 ? -19.468 -5.638 23.143 1.00 81.31 173 GLN A N 1
ATOM 1351 C CA . GLN A 1 173 ? -20.883 -5.311 23.175 1.00 81.31 173 GLN A CA 1
ATOM 1352 C C . GLN A 1 173 ? -21.718 -6.594 23.083 1.00 81.31 173 GLN A C 1
ATOM 1354 O O . GLN A 1 173 ? -21.581 -7.376 22.137 1.00 81.31 173 GLN A O 1
ATOM 1359 N N . GLU A 1 174 ? -22.602 -6.801 24.059 1.00 80.19 174 GLU A N 1
ATOM 1360 C CA . GLU A 1 174 ? -23.539 -7.920 24.040 1.00 80.19 174 GLU A CA 1
ATOM 1361 C C . GLU A 1 174 ? -24.448 -7.812 22.814 1.00 80.19 174 GLU A C 1
ATOM 1363 O O . GLU A 1 174 ? -25.197 -6.850 22.630 1.00 80.19 174 GLU A O 1
ATOM 1368 N N . ARG A 1 175 ? -24.369 -8.819 21.943 1.00 80.81 175 ARG A N 1
ATOM 1369 C CA . ARG A 1 175 ? -25.243 -8.927 20.778 1.00 80.81 175 ARG A CA 1
ATOM 1370 C C . ARG A 1 175 ? -26.506 -9.660 21.190 1.00 80.81 175 ARG A C 1
ATOM 1372 O O . ARG A 1 175 ? -26.570 -10.883 21.104 1.00 80.81 175 ARG A O 1
ATOM 1379 N N . LEU A 1 176 ? -27.512 -8.901 21.606 1.00 80.56 176 LEU A N 1
ATOM 1380 C CA . LEU A 1 176 ? -28.857 -9.431 21.790 1.00 80.56 176 LEU A CA 1
ATOM 1381 C C . LEU A 1 176 ? -29.433 -9.783 20.415 1.00 80.56 176 LEU A C 1
ATOM 1383 O O . LEU A 1 176 ? -29.851 -8.915 19.648 1.00 80.56 176 LEU A O 1
ATOM 1387 N N . GLN A 1 177 ? -29.403 -11.069 20.074 1.00 81.00 177 GLN A N 1
ATOM 1388 C CA . GLN A 1 177 ? -30.112 -11.584 18.911 1.00 81.00 177 GLN A CA 1
ATOM 1389 C C . GLN A 1 177 ? -31.544 -11.884 19.335 1.00 81.00 177 GLN A C 1
ATOM 1391 O O . GLN A 1 177 ? -31.822 -12.905 19.959 1.00 81.00 177 GLN A O 1
ATOM 1396 N N . PHE A 1 178 ? -32.457 -10.976 19.009 1.00 82.12 178 PHE A N 1
ATOM 1397 C CA . PHE A 1 178 ? -33.877 -11.240 19.180 1.00 82.12 178 PHE A CA 1
ATOM 1398 C C . PHE A 1 178 ? -34.309 -12.261 18.131 1.00 82.12 178 PHE A C 1
ATOM 1400 O O . PHE A 1 178 ? -34.273 -11.983 16.929 1.00 82.12 178 PHE A O 1
ATOM 1407 N N . ALA A 1 179 ? -34.710 -13.447 18.586 1.00 83.56 179 ALA A N 1
ATOM 1408 C CA . ALA A 1 179 ? -35.424 -14.382 17.736 1.00 83.56 179 ALA A CA 1
ATOM 1409 C C . ALA A 1 179 ? -36.773 -13.738 17.379 1.00 83.56 179 ALA A C 1
ATOM 1411 O O . ALA A 1 179 ? -37.540 -13.402 18.287 1.00 83.56 179 ALA A O 1
ATOM 1412 N N . PRO A 1 180 ? -37.063 -13.493 16.090 1.00 83.00 180 PRO A N 1
ATOM 1413 C CA . PRO A 1 180 ? -38.343 -12.921 15.721 1.00 83.00 180 PRO A CA 1
ATOM 1414 C C . PRO A 1 180 ? -39.442 -13.925 16.086 1.00 83.00 180 PRO A C 1
ATOM 1416 O O . PRO A 1 180 ? -39.361 -15.095 15.720 1.00 83.00 180 PRO A O 1
ATOM 1419 N N . ALA A 1 181 ? -40.465 -13.464 16.812 1.00 84.31 181 ALA A N 1
ATOM 1420 C CA . ALA A 1 181 ? -41.600 -14.302 17.210 1.00 84.31 181 ALA A CA 1
ATOM 1421 C C . ALA A 1 181 ? -42.384 -14.838 16.000 1.00 84.31 181 ALA A C 1
ATOM 1423 O O . ALA A 1 181 ? -43.047 -15.865 16.092 1.00 84.31 181 ALA A O 1
ATOM 1424 N N . VAL A 1 182 ? -42.278 -14.148 14.862 1.00 85.19 182 VAL A N 1
ATOM 1425 C CA . VAL A 1 182 ? -42.880 -14.535 13.590 1.00 85.19 182 VAL A CA 1
ATOM 1426 C C . VAL A 1 182 ? -41.766 -14.753 12.572 1.00 85.19 182 VAL A C 1
ATOM 1428 O O . VAL A 1 182 ? -40.889 -13.903 12.399 1.00 85.19 182 VAL A O 1
ATOM 1431 N N . ALA A 1 183 ? -41.785 -15.900 11.895 1.00 86.69 183 ALA A N 1
ATOM 1432 C CA . ALA A 1 183 ? -40.822 -16.191 10.842 1.00 86.69 183 ALA A CA 1
ATOM 1433 C C . ALA A 1 183 ? -40.942 -15.165 9.703 1.00 86.69 183 ALA A C 1
ATOM 1435 O O . ALA A 1 183 ? -42.039 -14.845 9.248 1.00 86.69 183 ALA A O 1
ATOM 1436 N N . LYS A 1 184 ? -39.799 -14.660 9.225 1.00 84.50 184 LYS A N 1
ATOM 1437 C CA . LYS A 1 184 ? -39.762 -13.718 8.099 1.00 84.50 184 LYS A CA 1
ATOM 1438 C C . LYS A 1 184 ? -40.423 -14.364 6.877 1.00 84.50 184 LYS A C 1
ATOM 1440 O O . LYS A 1 184 ? -40.067 -15.490 6.536 1.00 84.50 184 LYS A O 1
ATOM 1445 N N . TYR A 1 185 ? -41.330 -13.639 6.224 1.00 85.19 185 TYR A N 1
ATOM 1446 C CA . TYR A 1 185 ? -42.104 -14.095 5.058 1.00 85.19 185 TYR A CA 1
ATOM 1447 C C . TYR A 1 185 ? -43.133 -15.206 5.332 1.00 85.19 185 TYR A C 1
ATOM 1449 O O . TYR A 1 185 ? -43.538 -15.907 4.408 1.00 85.19 185 TYR A O 1
ATOM 1457 N N . SER A 1 186 ? -43.577 -15.389 6.579 1.00 89.56 186 SER A N 1
ATOM 1458 C CA . SER A 1 186 ? -44.745 -16.230 6.855 1.00 89.56 186 SER A CA 1
ATOM 1459 C C . SER A 1 186 ? -46.055 -15.487 6.554 1.00 89.56 186 SER A C 1
ATOM 1461 O O . SER A 1 186 ? -46.102 -14.256 6.523 1.00 89.56 186 SER A O 1
ATOM 1463 N N . ALA A 1 187 ? -47.157 -16.229 6.413 1.00 87.81 187 ALA A N 1
ATOM 1464 C CA . ALA A 1 187 ? -48.495 -15.639 6.293 1.00 87.81 187 ALA A CA 1
ATOM 1465 C C . ALA A 1 187 ? -48.855 -14.732 7.492 1.00 87.81 187 ALA A C 1
ATOM 1467 O O . ALA A 1 187 ? -49.634 -13.787 7.369 1.00 87.81 187 ALA A O 1
ATOM 1468 N N . GLU A 1 188 ? -48.280 -15.004 8.665 1.00 85.69 188 GLU A N 1
ATOM 1469 C CA . GLU A 1 188 ? -48.437 -14.178 9.863 1.00 85.69 188 GLU A CA 1
ATOM 1470 C C . GLU A 1 188 ? -47.627 -12.879 9.768 1.00 85.69 188 GLU A C 1
ATOM 1472 O O . GLU A 1 188 ? -48.125 -11.835 10.180 1.00 85.69 188 GLU A O 1
ATOM 1477 N N . ASP A 1 189 ? -46.429 -12.908 9.174 1.00 89.38 189 ASP A N 1
ATOM 1478 C CA . ASP A 1 189 ? -45.604 -11.716 8.921 1.00 89.38 189 ASP A CA 1
ATOM 1479 C C . ASP A 1 189 ? -46.318 -10.760 7.951 1.00 89.38 189 ASP A C 1
ATOM 1481 O O . ASP A 1 189 ? -46.376 -9.551 8.178 1.00 89.38 189 ASP A O 1
ATOM 1485 N N . GLU A 1 190 ? -46.953 -11.297 6.905 1.00 87.50 190 GLU A N 1
ATOM 1486 C CA . GLU A 1 190 ? -47.779 -10.510 5.980 1.00 87.50 190 GLU A CA 1
ATOM 1487 C C . GLU A 1 190 ? -49.008 -9.907 6.667 1.00 87.50 190 GLU A C 1
ATOM 1489 O O . GLU A 1 190 ? -49.296 -8.722 6.486 1.00 87.50 190 GLU A O 1
ATOM 1494 N N . ARG A 1 191 ? -49.696 -10.682 7.514 1.00 84.56 191 ARG A N 1
ATOM 1495 C CA . ARG A 1 191 ? -50.843 -10.198 8.294 1.00 84.56 191 ARG A CA 1
ATOM 1496 C C . ARG A 1 191 ? -50.442 -9.079 9.257 1.00 84.56 191 ARG A C 1
ATOM 1498 O O . ARG A 1 191 ? -51.138 -8.070 9.341 1.00 84.56 191 ARG A O 1
ATOM 1505 N N . VAL A 1 192 ? -49.321 -9.228 9.964 1.00 84.50 192 VAL A N 1
ATOM 1506 C CA . VAL A 1 192 ? -48.792 -8.200 10.875 1.00 84.50 192 VAL A CA 1
ATOM 1507 C C . VAL A 1 192 ? -48.425 -6.934 10.102 1.00 84.50 192 VAL A C 1
ATOM 1509 O O . VAL A 1 192 ? -48.805 -5.840 10.514 1.00 84.50 192 VAL A O 1
ATOM 1512 N N . LYS A 1 193 ? 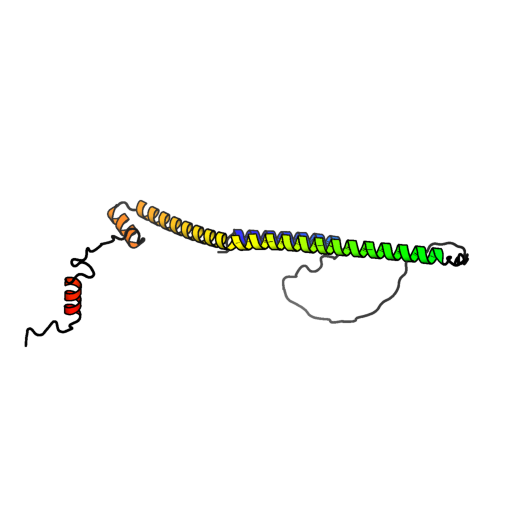-47.760 -7.058 8.948 1.00 87.62 193 LYS A N 1
ATOM 1513 C CA . LYS A 1 193 ? -47.455 -5.908 8.081 1.00 87.62 193 LYS A CA 1
ATOM 1514 C C . LYS A 1 193 ? -48.718 -5.199 7.603 1.00 87.62 193 LYS A C 1
ATOM 1516 O O . LYS A 1 193 ? -48.758 -3.973 7.633 1.00 87.62 193 LYS A O 1
ATOM 1521 N N . GLN A 1 194 ? -49.754 -5.944 7.218 1.00 85.81 194 GLN A N 1
ATOM 1522 C CA . GLN A 1 194 ? -51.046 -5.372 6.833 1.00 85.81 194 GLN A CA 1
ATOM 1523 C C . GLN A 1 194 ? -51.696 -4.613 7.999 1.00 85.81 194 GLN A C 1
ATOM 1525 O O . GLN A 1 194 ? -52.059 -3.451 7.826 1.00 85.81 194 GLN A O 1
ATOM 1530 N N . LEU A 1 195 ? -51.753 -5.206 9.198 1.00 81.31 195 LEU A N 1
ATOM 1531 C CA . LEU A 1 195 ? -52.306 -4.568 10.403 1.00 81.31 195 LEU A CA 1
ATOM 1532 C C . LEU A 1 195 ? -51.555 -3.289 10.802 1.00 81.31 195 LEU A C 1
ATOM 1534 O O . LEU A 1 195 ? -52.179 -2.297 11.172 1.00 81.31 195 LEU A O 1
ATOM 1538 N N . LEU A 1 196 ? -50.224 -3.290 10.702 1.00 82.31 196 LEU A N 1
ATOM 1539 C CA . LEU A 1 196 ? -49.398 -2.113 10.991 1.00 82.31 196 LEU A CA 1
ATOM 1540 C C . LEU A 1 196 ? -49.500 -1.040 9.897 1.00 82.31 196 LEU A C 1
ATOM 1542 O O . LEU A 1 196 ? -49.385 0.148 10.191 1.00 82.31 196 LEU A O 1
ATOM 1546 N N . SER A 1 197 ? -49.721 -1.439 8.641 1.00 80.25 197 SER A N 1
ATOM 1547 C CA . SER A 1 197 ? -49.890 -0.507 7.518 1.00 80.25 197 SER A CA 1
ATOM 1548 C C . SER A 1 197 ? -51.225 0.236 7.559 1.00 80.25 197 SER A C 1
ATOM 1550 O O . SER A 1 197 ? -51.325 1.367 7.082 1.00 80.25 197 SER A O 1
ATOM 1552 N N . THR A 1 198 ? -52.251 -0.360 8.169 1.00 77.25 198 THR A N 1
ATOM 1553 C CA . THR A 1 198 ? -53.525 0.314 8.395 1.00 77.25 198 THR A CA 1
ATOM 1554 C C . THR A 1 198 ? -53.393 1.258 9.585 1.00 77.25 198 THR A C 1
ATOM 1556 O O . THR A 1 198 ? -53.470 0.849 10.737 1.00 77.25 198 THR A O 1
ATOM 1559 N N . THR A 1 199 ? -53.238 2.552 9.311 1.00 60.88 199 THR A N 1
ATOM 1560 C CA . THR A 1 199 ? -53.073 3.657 10.282 1.00 60.88 199 THR A CA 1
ATOM 1561 C C . THR A 1 199 ? -54.289 3.882 11.204 1.00 60.88 199 THR A C 1
ATOM 1563 O O . THR A 1 199 ? -54.409 4.921 11.845 1.00 60.88 199 THR A O 1
ATOM 1566 N N . ARG A 1 200 ? -55.230 2.933 11.269 1.00 61.91 200 ARG A N 1
ATOM 1567 C CA . ARG A 1 200 ? -56.516 3.037 11.967 1.00 61.91 200 ARG A CA 1
ATOM 1568 C C . ARG A 1 200 ? -56.550 2.158 13.219 1.00 61.91 200 ARG A C 1
ATOM 1570 O O . ARG A 1 200 ? -57.511 1.441 13.468 1.00 61.91 200 ARG A O 1
ATOM 1577 N N . ILE A 1 201 ? -55.495 2.215 14.023 1.00 61.53 201 ILE A N 1
ATOM 1578 C CA . ILE A 1 201 ? -55.524 1.686 15.389 1.00 61.53 201 ILE A CA 1
ATOM 1579 C C . ILE A 1 201 ? -56.035 2.825 16.279 1.00 61.53 201 ILE A C 1
ATOM 1581 O O . ILE A 1 201 ? -55.251 3.660 16.716 1.00 61.53 201 ILE A O 1
ATOM 1585 N N . GLY A 1 202 ? -57.356 2.912 16.487 1.00 58.28 202 GLY A N 1
ATOM 1586 C CA . GLY A 1 202 ? -57.925 3.883 17.434 1.00 58.28 202 GLY A CA 1
ATOM 1587 C C . GLY A 1 202 ? -59.324 4.428 17.137 1.00 58.28 202 GLY A C 1
ATOM 1588 O O . GLY A 1 202 ? -59.501 5.639 17.147 1.00 58.28 202 GLY A O 1
ATOM 1589 N N . SER A 1 203 ? -60.337 3.584 16.922 1.00 56.56 203 SER A N 1
ATOM 1590 C CA . SER A 1 203 ? -61.745 4.030 16.974 1.00 56.56 203 SER A CA 1
ATOM 1591 C C . SER A 1 203 ? -62.617 3.100 17.824 1.00 56.56 203 SER A C 1
ATOM 1593 O O . SER A 1 203 ? -63.660 2.637 17.374 1.00 56.56 203 SER A O 1
ATOM 1595 N N . TYR A 1 204 ? -62.167 2.782 19.040 1.00 56.81 204 TYR A N 1
ATOM 1596 C CA . TYR A 1 204 ? -62.963 2.008 20.007 1.00 56.81 204 TYR A CA 1
ATOM 1597 C C . TYR A 1 204 ? -63.485 2.837 21.187 1.00 56.81 204 TYR A C 1
ATOM 1599 O O . TYR A 1 204 ? -64.017 2.272 22.134 1.00 56.81 204 TYR A O 1
ATOM 1607 N N . TYR A 1 205 ? -63.391 4.165 21.110 1.00 50.47 205 TYR A N 1
ATOM 1608 C CA . TYR A 1 205 ? -64.159 5.071 21.963 1.00 50.47 205 TYR A CA 1
ATOM 1609 C C . TYR A 1 205 ? -64.611 6.263 21.121 1.00 50.47 205 TYR A C 1
ATOM 1611 O O . TYR A 1 205 ? -63.886 7.247 20.982 1.00 50.47 205 TYR A O 1
ATOM 1619 N N . GLN A 1 206 ? -65.787 6.131 20.515 1.00 41.38 206 GLN A N 1
ATOM 1620 C CA . GLN A 1 206 ? -66.588 7.248 20.033 1.00 41.38 206 GLN A CA 1
ATOM 1621 C C . GLN A 1 206 ? -68.043 6.981 20.401 1.00 41.38 206 GLN A C 1
ATOM 1623 O O . GLN A 1 206 ? -68.445 5.799 20.300 1.00 41.38 206 GLN A O 1
#

Organism: NCBI:txid4793

Radius of gyration: 44.89 Å; chains: 1; bounding box: 132×68×104 Å